Protein AF-A0A951G2G6-F1 (afdb_monomer)

Structure (mmCIF, N/CA/C/O backbone):
data_AF-A0A951G2G6-F1
#
_entry.id   AF-A0A951G2G6-F1
#
loop_
_atom_site.group_PDB
_atom_site.id
_atom_site.type_symbol
_atom_site.label_atom_id
_atom_site.label_alt_id
_atom_site.label_comp_id
_atom_site.label_asym_id
_atom_site.label_entity_id
_atom_site.label_seq_id
_atom_site.pdbx_PDB_ins_code
_atom_site.Cartn_x
_atom_site.Cartn_y
_atom_site.Cartn_z
_atom_site.occupancy
_atom_site.B_iso_or_equiv
_atom_site.auth_seq_id
_atom_site.auth_comp_id
_atom_site.auth_asym_id
_atom_site.auth_atom_id
_atom_site.pdbx_PDB_model_num
ATOM 1 N N . MET A 1 1 ? -11.335 -6.127 8.745 1.00 95.12 1 MET A N 1
ATOM 2 C CA . MET A 1 1 ? -10.958 -4.837 8.124 1.00 95.12 1 MET A CA 1
ATOM 3 C C . MET A 1 1 ? -9.872 -5.084 7.099 1.00 95.12 1 MET A C 1
ATOM 5 O O . MET A 1 1 ? -9.063 -5.982 7.301 1.00 95.12 1 MET A O 1
ATOM 9 N N . THR A 1 2 ? -9.821 -4.266 6.051 1.00 98.44 2 THR A N 1
ATOM 10 C CA . THR A 1 2 ? -8.799 -4.369 5.004 1.00 98.44 2 THR A CA 1
ATOM 11 C C . THR A 1 2 ? -7.968 -3.097 4.938 1.00 98.44 2 THR A C 1
ATOM 13 O O . THR A 1 2 ? -8.525 -2.002 4.971 1.00 98.44 2 THR A O 1
ATOM 16 N N . VAL A 1 3 ? -6.649 -3.225 4.815 1.00 98.50 3 VAL A N 1
ATOM 17 C CA . VAL A 1 3 ? -5.726 -2.107 4.577 1.00 98.50 3 VAL A CA 1
ATOM 18 C C . VAL A 1 3 ? -5.027 -2.330 3.243 1.00 98.50 3 VAL A C 1
ATOM 20 O O . VAL A 1 3 ? -4.483 -3.404 3.007 1.00 98.50 3 VAL A O 1
ATOM 23 N N . ILE A 1 4 ? -5.053 -1.331 2.365 1.00 98.69 4 ILE A N 1
ATOM 24 C CA . ILE A 1 4 ? -4.535 -1.421 0.999 1.00 98.69 4 ILE A CA 1
ATOM 25 C C . ILE A 1 4 ? -3.347 -0.477 0.824 1.00 98.69 4 ILE A C 1
ATOM 27 O O . ILE A 1 4 ? -3.466 0.725 1.077 1.00 98.69 4 ILE A O 1
ATOM 31 N N . GLY A 1 5 ? -2.224 -0.990 0.319 1.00 97.31 5 GLY A N 1
ATOM 32 C CA . GLY A 1 5 ? -1.089 -0.147 -0.052 1.00 97.31 5 GLY A CA 1
ATOM 33 C C . GLY A 1 5 ? 0.213 -0.906 -0.279 1.00 97.31 5 GLY A C 1
ATOM 34 O O . GLY A 1 5 ? 0.227 -2.030 -0.777 1.00 97.31 5 GLY A O 1
ATOM 35 N N . GLY A 1 6 ? 1.315 -0.264 0.101 1.00 95.44 6 GLY A N 1
ATOM 36 C CA . GLY A 1 6 ? 2.674 -0.783 -0.001 1.00 95.44 6 GLY A CA 1
ATOM 37 C C . GLY A 1 6 ? 3.656 0.056 0.813 1.00 95.44 6 GLY A C 1
ATOM 38 O O . GLY A 1 6 ? 3.281 1.031 1.474 1.00 95.44 6 GLY A O 1
ATOM 39 N N . GLY A 1 7 ? 4.923 -0.333 0.756 1.00 93.75 7 GLY A N 1
ATOM 40 C CA . GLY A 1 7 ? 6.037 0.377 1.365 1.00 93.75 7 GLY A CA 1
ATOM 41 C C . GLY A 1 7 ? 5.946 0.579 2.880 1.00 93.75 7 GLY A C 1
ATOM 42 O O . GLY A 1 7 ? 5.299 -0.159 3.625 1.00 93.75 7 GLY A O 1
ATOM 43 N N . HIS A 1 8 ? 6.652 1.611 3.344 1.00 92.56 8 HIS A N 1
ATOM 44 C CA . HIS A 1 8 ? 6.770 1.945 4.766 1.00 92.56 8 HIS A CA 1
ATOM 45 C C . HIS A 1 8 ? 5.476 2.529 5.354 1.00 92.56 8 HIS A C 1
ATOM 47 O O . HIS A 1 8 ? 5.193 2.305 6.525 1.00 92.56 8 HIS A O 1
ATOM 53 N N . GLY A 1 9 ? 4.672 3.236 4.549 1.00 93.62 9 GLY A N 1
ATOM 54 C CA . GLY A 1 9 ? 3.399 3.809 5.002 1.00 93.62 9 GLY A CA 1
ATOM 55 C C . GLY A 1 9 ? 2.399 2.732 5.423 1.00 93.62 9 GLY A C 1
ATOM 56 O O . GLY A 1 9 ? 1.839 2.804 6.518 1.00 93.62 9 GLY A O 1
ATOM 57 N N . LEU A 1 10 ? 2.258 1.679 4.609 1.00 96.69 10 LEU A N 1
ATOM 58 C CA . LEU A 1 10 ? 1.457 0.512 4.973 1.00 96.69 10 LEU A CA 1
ATOM 59 C C . LEU A 1 10 ? 2.015 -0.173 6.228 1.00 96.69 10 LEU A C 1
ATOM 61 O O . LEU A 1 10 ? 1.256 -0.466 7.147 1.00 96.69 10 LEU A O 1
ATOM 65 N N . ALA A 1 11 ? 3.333 -0.392 6.296 1.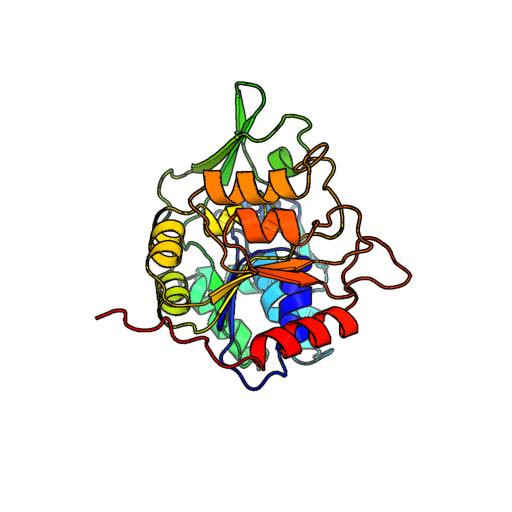00 96.06 11 ALA A N 1
ATOM 66 C CA . ALA A 1 11 ? 3.970 -1.009 7.460 1.00 96.06 11 ALA A CA 1
ATOM 67 C C . ALA A 1 11 ? 3.680 -0.240 8.765 1.00 96.06 11 ALA A C 1
ATOM 69 O O . ALA A 1 11 ? 3.373 -0.860 9.781 1.00 96.06 11 ALA A O 1
ATOM 70 N N . ALA A 1 12 ? 3.691 1.097 8.733 1.00 95.12 12 ALA A N 1
ATOM 71 C CA . ALA A 1 12 ? 3.365 1.924 9.895 1.00 95.12 12 ALA A CA 1
ATOM 72 C C . ALA A 1 12 ? 1.912 1.724 10.363 1.00 95.12 12 ALA A C 1
ATOM 74 O O . ALA A 1 12 ? 1.664 1.562 11.558 1.00 95.12 12 ALA A O 1
ATOM 75 N N . VAL A 1 13 ? 0.952 1.660 9.432 1.00 96.56 13 VAL A N 1
ATOM 76 C CA . VAL A 1 13 ? -0.458 1.376 9.757 1.00 96.56 13 VAL A CA 1
ATOM 77 C C . VAL A 1 13 ? -0.630 -0.023 10.333 1.00 96.56 13 VAL A C 1
ATOM 79 O O . VAL A 1 13 ? -1.334 -0.194 11.326 1.00 96.56 13 VAL A O 1
ATOM 82 N N . LEU A 1 14 ? 0.029 -1.027 9.757 1.00 96.38 14 LEU A N 1
ATOM 83 C CA . LEU A 1 14 ? -0.056 -2.400 10.252 1.00 96.38 14 LEU A CA 1
ATOM 84 C C . LEU A 1 14 ? 0.534 -2.530 11.662 1.00 96.38 14 LEU A C 1
ATOM 86 O O . LEU A 1 14 ? -0.107 -3.111 12.534 1.00 96.38 14 LEU A O 1
ATOM 90 N N . ALA A 1 15 ? 1.685 -1.911 11.930 1.00 94.12 15 ALA A N 1
ATOM 91 C CA . ALA A 1 15 ? 2.270 -1.867 13.271 1.00 94.12 15 ALA A CA 1
ATOM 92 C C . ALA A 1 15 ? 1.384 -1.102 14.279 1.00 94.12 15 ALA A C 1
ATOM 94 O O . ALA A 1 15 ? 1.303 -1.455 15.463 1.00 94.12 15 ALA A O 1
ATOM 95 N N . ALA A 1 16 ? 0.677 -0.065 13.821 1.00 93.75 16 ALA A N 1
ATOM 96 C CA . ALA A 1 16 ? -0.290 0.656 14.638 1.00 93.75 16 ALA A CA 1
ATOM 97 C C . ALA A 1 16 ? -1.510 -0.214 14.993 1.00 93.75 16 ALA A C 1
ATOM 99 O O . ALA A 1 16 ? -1.993 -0.114 16.122 1.00 93.75 16 ALA A O 1
ATOM 100 N N . LEU A 1 17 ? -1.956 -1.081 14.074 1.00 94.00 17 LEU A N 1
ATOM 101 C CA . LEU A 1 17 ? -3.177 -1.890 14.186 1.00 94.00 17 LEU A CA 1
ATOM 102 C C . LEU A 1 17 ? -2.984 -3.314 14.722 1.00 94.00 17 LEU A C 1
ATOM 104 O O . LEU A 1 17 ? -3.959 -3.919 15.154 1.00 94.00 17 LEU A O 1
ATOM 108 N N . ARG A 1 18 ? -1.771 -3.876 14.724 1.00 91.19 18 ARG A N 1
ATOM 109 C CA . ARG A 1 18 ? -1.538 -5.308 15.028 1.00 91.19 18 ARG A CA 1
ATOM 110 C C . ARG A 1 18 ? -2.013 -5.789 16.411 1.00 91.19 18 ARG A C 1
ATOM 112 O O . ARG A 1 18 ? -2.109 -6.990 16.631 1.00 91.19 18 ARG A O 1
ATOM 119 N N . HIS A 1 19 ? -2.248 -4.876 17.355 1.00 87.88 19 HIS A N 1
ATOM 120 C CA . HIS A 1 19 ? -2.747 -5.186 18.703 1.00 87.88 19 HIS A CA 1
ATOM 121 C C . HIS A 1 19 ? -4.225 -4.831 18.893 1.00 87.88 19 HIS A C 1
ATOM 123 O O . HIS A 1 19 ? -4.758 -4.999 19.989 1.00 87.88 19 HIS A O 1
ATOM 129 N N . GLU A 1 20 ? -4.880 -4.308 17.858 1.00 89.12 20 GLU A N 1
ATOM 130 C CA . GLU A 1 20 ? -6.304 -4.021 17.915 1.00 89.12 20 GLU A CA 1
ATOM 131 C C . GLU A 1 20 ? -7.098 -5.329 17.827 1.00 89.12 20 GLU A C 1
ATOM 133 O O . GLU A 1 20 ? -6.747 -6.202 17.029 1.00 89.12 20 GLU A O 1
ATOM 138 N N . PRO A 1 21 ? -8.174 -5.484 18.619 1.00 87.88 21 PRO A N 1
ATOM 139 C CA . PRO A 1 21 ? -8.992 -6.693 18.642 1.00 87.88 21 PRO A CA 1
ATOM 140 C C . PRO A 1 21 ? -9.884 -6.754 17.394 1.00 87.88 21 PRO A C 1
ATOM 142 O O . PRO A 1 21 ? -11.094 -6.542 17.456 1.00 87.88 21 PRO A O 1
ATOM 145 N N . CYS A 1 22 ? -9.273 -6.984 16.236 1.00 86.81 22 CYS A N 1
ATOM 146 C CA . CYS A 1 22 ? -9.942 -6.991 14.948 1.00 86.81 22 CYS A CA 1
ATOM 147 C C . CYS A 1 22 ? -9.296 -7.984 13.983 1.00 86.81 22 CYS A C 1
ATOM 149 O O . CYS A 1 22 ? -8.090 -8.222 14.019 1.00 86.81 22 CYS A O 1
ATOM 151 N N . GLU A 1 23 ? -10.105 -8.527 13.079 1.00 93.62 23 GLU A N 1
ATOM 152 C CA . GLU A 1 23 ? -9.594 -9.276 11.936 1.00 93.62 23 GLU A CA 1
ATOM 153 C C . GLU A 1 23 ? -9.003 -8.284 10.932 1.00 93.62 23 GLU A C 1
ATOM 155 O O . GLU A 1 23 ? -9.700 -7.382 10.455 1.00 93.62 23 GLU A O 1
ATOM 160 N N . LEU A 1 24 ? -7.714 -8.419 10.637 1.00 96.62 24 LEU A N 1
ATOM 161 C CA . LEU A 1 24 ? -6.955 -7.495 9.801 1.00 96.62 24 LEU A CA 1
ATOM 162 C C . LEU A 1 24 ? -6.397 -8.233 8.583 1.00 96.62 24 LEU A C 1
ATOM 164 O O . LEU A 1 24 ? -5.651 -9.197 8.734 1.00 96.62 24 LEU A O 1
ATOM 168 N N . THR A 1 25 ? -6.709 -7.734 7.388 1.00 98.44 25 THR A N 1
ATOM 169 C CA . THR A 1 25 ? -6.107 -8.185 6.128 1.00 98.44 25 THR A CA 1
ATOM 170 C C . THR A 1 25 ? -5.365 -7.025 5.468 1.00 98.44 25 THR A C 1
ATOM 172 O O . THR A 1 25 ? -5.936 -5.960 5.235 1.00 98.44 25 THR A O 1
ATOM 175 N N . ALA A 1 26 ? -4.088 -7.217 5.151 1.00 98.56 26 ALA A N 1
ATOM 176 C CA . ALA A 1 26 ? -3.287 -6.287 4.366 1.00 98.56 26 ALA A CA 1
ATOM 177 C C . ALA A 1 26 ? -3.257 -6.743 2.904 1.00 98.56 26 ALA A C 1
ATOM 179 O O . ALA A 1 26 ? -2.744 -7.820 2.618 1.00 98.56 26 ALA A O 1
ATOM 180 N N . VAL A 1 27 ? -3.765 -5.931 1.976 1.00 98.75 27 VAL A N 1
ATOM 181 C CA . VAL A 1 27 ? -3.651 -6.181 0.532 1.00 98.75 27 VAL A CA 1
ATOM 182 C C . VAL A 1 27 ? -2.510 -5.335 -0.022 1.00 98.75 27 VAL A C 1
ATOM 184 O O . VAL A 1 27 ? -2.562 -4.101 0.000 1.00 98.75 27 VAL A O 1
ATOM 187 N N . VAL A 1 28 ? -1.468 -6.007 -0.504 1.00 98.50 28 VAL A N 1
ATOM 188 C CA . VAL A 1 28 ? -0.158 -5.399 -0.755 1.00 98.50 28 VAL A CA 1
ATOM 189 C C . VAL A 1 28 ? 0.174 -5.384 -2.244 1.00 98.50 28 VAL A C 1
ATOM 191 O O . VAL A 1 28 ? -0.008 -6.387 -2.936 1.00 98.50 28 VAL A O 1
ATOM 194 N N . THR A 1 29 ? 0.686 -4.260 -2.749 1.00 97.12 29 THR A N 1
ATOM 195 C CA . THR A 1 29 ? 1.210 -4.185 -4.124 1.00 97.12 29 THR A CA 1
ATOM 196 C C . THR A 1 29 ? 2.380 -5.151 -4.339 1.00 97.12 29 THR A C 1
ATOM 198 O O . THR A 1 29 ? 3.201 -5.380 -3.453 1.00 97.12 29 THR A O 1
ATOM 201 N N . VAL A 1 30 ? 2.465 -5.705 -5.550 1.00 96.12 30 VAL A N 1
ATOM 202 C CA . VAL A 1 30 ? 3.555 -6.593 -5.995 1.00 96.12 30 VAL A CA 1
ATOM 203 C C . VAL A 1 30 ? 4.178 -6.123 -7.320 1.00 96.12 30 VAL A C 1
ATOM 205 O O . VAL A 1 30 ? 4.801 -6.903 -8.040 1.00 96.12 30 VAL A O 1
ATOM 208 N N . ALA A 1 31 ? 3.996 -4.838 -7.648 1.00 93.75 31 ALA A N 1
ATOM 209 C CA . ALA A 1 31 ? 4.467 -4.205 -8.886 1.00 93.75 31 ALA A CA 1
ATOM 210 C C . ALA A 1 31 ? 5.886 -3.604 -8.802 1.00 93.75 31 ALA A C 1
ATOM 212 O O . ALA A 1 31 ? 6.441 -3.246 -9.843 1.00 93.75 31 ALA A O 1
ATOM 213 N N . ASP A 1 32 ? 6.462 -3.504 -7.599 1.00 92.19 32 ASP A N 1
ATOM 214 C CA . ASP A 1 32 ? 7.782 -2.911 -7.329 1.00 92.19 32 ASP A CA 1
ATOM 215 C C . ASP A 1 32 ? 8.892 -3.550 -8.189 1.00 92.19 32 ASP A C 1
ATOM 217 O O . 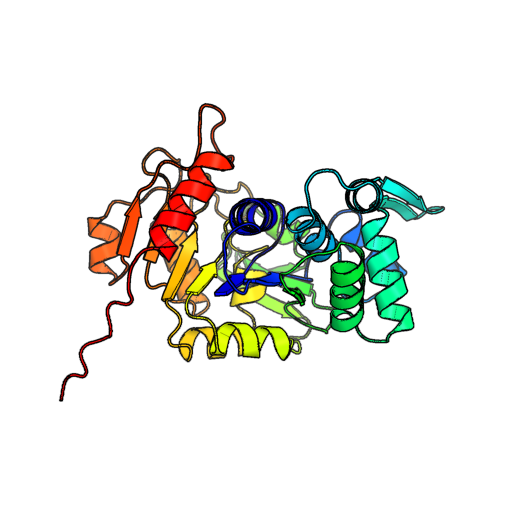ASP A 1 32 ? 9.062 -4.774 -8.236 1.00 92.19 32 ASP A O 1
ATOM 221 N N . ASP A 1 33 ? 9.641 -2.719 -8.910 1.00 90.75 33 ASP A N 1
ATOM 222 C CA . ASP A 1 33 ? 10.779 -3.106 -9.750 1.00 90.75 33 ASP A CA 1
ATOM 223 C C . ASP A 1 33 ? 12.107 -2.460 -9.318 1.00 90.75 33 ASP A C 1
ATOM 225 O O . ASP A 1 33 ? 13.121 -2.579 -10.018 1.00 90.75 33 ASP A O 1
ATOM 229 N N . GLY A 1 34 ? 12.128 -1.847 -8.133 1.00 87.06 34 GLY A N 1
ATOM 230 C CA . GLY A 1 34 ? 13.291 -1.220 -7.528 1.00 87.06 34 GLY A CA 1
ATOM 231 C C . GLY A 1 34 ? 14.103 -2.153 -6.627 1.00 87.06 34 GLY A C 1
ATOM 232 O O . GLY A 1 34 ? 13.632 -3.171 -6.111 1.00 87.06 34 GLY A O 1
ATOM 233 N N . GLY A 1 35 ? 15.372 -1.790 -6.415 1.00 89.31 35 GLY A N 1
ATOM 234 C CA . GLY A 1 35 ? 16.261 -2.417 -5.431 1.00 89.31 35 GLY A CA 1
ATOM 235 C C . GLY A 1 35 ? 16.306 -3.951 -5.488 1.00 89.31 35 GLY A C 1
ATOM 236 O O . GLY A 1 35 ? 16.423 -4.552 -6.556 1.00 89.31 35 GLY A O 1
ATOM 237 N N . SER A 1 36 ? 16.216 -4.586 -4.312 1.00 87.44 36 SER A N 1
ATOM 238 C CA . SER A 1 36 ? 16.241 -6.051 -4.180 1.00 87.44 36 SER A CA 1
ATOM 239 C C . SER A 1 36 ? 15.049 -6.729 -4.864 1.00 87.44 36 SER A C 1
ATOM 241 O O . SER A 1 36 ? 15.232 -7.785 -5.464 1.00 87.44 36 SER A O 1
ATOM 243 N N . SER A 1 37 ? 13.847 -6.139 -4.803 1.00 87.19 37 SER A N 1
ATOM 244 C CA . SER A 1 37 ? 12.657 -6.685 -5.470 1.00 87.19 37 SER A CA 1
ATOM 245 C C . SER A 1 37 ? 12.877 -6.755 -6.980 1.00 87.19 37 SER A C 1
ATOM 247 O O . SER A 1 37 ? 12.737 -7.820 -7.574 1.00 87.19 37 SER A O 1
ATOM 249 N N . GLY A 1 38 ? 13.292 -5.644 -7.590 1.00 88.50 38 GLY A N 1
ATOM 250 C CA . GLY A 1 38 ? 13.577 -5.561 -9.018 1.00 88.50 38 GLY A CA 1
ATOM 251 C C . GLY A 1 38 ? 14.652 -6.529 -9.485 1.00 88.50 38 GLY A C 1
ATOM 252 O O . GLY A 1 38 ? 14.499 -7.177 -10.517 1.00 88.50 38 GLY A O 1
ATOM 253 N N . GLU A 1 39 ? 15.729 -6.662 -8.713 1.00 88.75 39 GLU A N 1
ATOM 254 C CA . GLU A 1 39 ? 16.832 -7.557 -9.057 1.00 88.75 39 GLU A CA 1
ATOM 255 C C . GLU A 1 39 ? 16.416 -9.033 -9.030 1.00 88.75 39 GLU A C 1
ATOM 257 O O . GLU A 1 39 ? 16.718 -9.776 -9.967 1.00 88.75 39 GLU A O 1
ATOM 262 N N . LEU A 1 40 ? 15.640 -9.439 -8.017 1.00 87.19 40 LEU A N 1
ATOM 263 C CA . LEU A 1 40 ? 15.078 -10.790 -7.938 1.00 87.19 40 LEU A CA 1
ATOM 264 C C . LEU A 1 40 ? 14.075 -11.057 -9.064 1.00 87.19 40 LEU A C 1
ATOM 266 O O . LEU A 1 40 ? 14.066 -12.149 -9.628 1.00 87.19 40 LEU A O 1
ATOM 270 N N . ARG A 1 41 ? 13.270 -10.057 -9.441 1.00 90.00 41 ARG A N 1
ATOM 271 C CA . ARG A 1 41 ? 12.335 -10.165 -10.570 1.00 90.00 41 ARG A CA 1
ATOM 272 C C . ARG A 1 41 ? 13.051 -10.321 -11.910 1.00 90.00 41 ARG A C 1
ATOM 274 O O . ARG A 1 41 ? 12.593 -11.098 -12.743 1.00 90.00 41 ARG A O 1
ATOM 281 N N . ARG A 1 42 ? 14.174 -9.623 -12.122 1.00 86.62 42 ARG A N 1
ATOM 282 C CA . ARG A 1 42 ? 14.978 -9.728 -13.354 1.00 86.62 42 ARG A CA 1
ATOM 283 C C . ARG A 1 42 ? 15.602 -11.112 -13.537 1.00 86.62 42 ARG A C 1
ATOM 285 O O . ARG A 1 42 ? 15.603 -11.619 -14.653 1.00 86.62 42 ARG A O 1
ATOM 292 N N . HIS A 1 43 ? 16.107 -11.714 -12.461 1.00 81.31 43 HIS A N 1
ATOM 293 C CA . HIS A 1 43 ? 16.838 -12.985 -12.527 1.00 81.31 43 HIS A CA 1
ATOM 294 C C . HIS A 1 43 ? 15.946 -14.218 -12.348 1.00 81.31 43 HIS A C 1
ATOM 296 O O . HIS A 1 43 ? 16.195 -15.247 -12.969 1.00 81.31 43 HIS A O 1
ATOM 302 N N . GLY A 1 44 ? 14.910 -14.120 -11.512 1.00 76.25 44 GLY A N 1
ATOM 303 C CA . GLY A 1 44 ? 14.018 -15.233 -11.182 1.00 76.25 44 GLY A CA 1
ATOM 304 C C . GLY A 1 44 ? 12.608 -15.123 -11.767 1.00 76.25 44 GLY A C 1
ATOM 305 O O . GLY A 1 44 ? 11.839 -16.072 -11.660 1.00 76.25 44 GLY A O 1
ATOM 306 N N . GLY A 1 45 ? 12.210 -13.993 -12.360 1.00 84.12 45 GLY A N 1
ATOM 307 C CA . GLY A 1 45 ? 10.819 -13.740 -12.773 1.00 84.12 45 GLY A CA 1
ATOM 308 C C . GLY A 1 45 ? 9.893 -13.458 -11.583 1.00 84.12 45 GLY A C 1
ATOM 309 O O . GLY A 1 45 ? 10.372 -13.116 -10.510 1.00 84.12 45 GLY A O 1
ATOM 310 N N . GLY A 1 46 ? 8.575 -13.626 -11.737 1.00 87.81 46 GLY A N 1
ATOM 311 C CA . GLY A 1 46 ? 7.574 -13.559 -10.651 1.00 87.81 46 GLY A CA 1
ATOM 312 C C . GLY A 1 46 ? 7.267 -12.162 -10.063 1.00 87.81 46 GLY A C 1
ATOM 313 O O . GLY A 1 46 ? 7.894 -11.176 -10.454 1.00 87.81 46 GLY A O 1
ATOM 314 N N . PRO A 1 47 ? 6.277 -12.052 -9.152 1.00 92.12 47 PRO A N 1
ATOM 315 C CA . PRO A 1 47 ? 5.882 -10.780 -8.537 1.00 92.12 47 PRO A CA 1
ATOM 316 C C . PRO A 1 47 ? 6.912 -10.242 -7.530 1.00 92.12 47 PRO A C 1
ATOM 318 O O . PRO A 1 47 ? 7.749 -10.985 -7.010 1.00 92.12 47 PRO A O 1
ATOM 321 N N . ALA A 1 48 ? 6.837 -8.945 -7.222 1.00 94.69 48 ALA A N 1
ATOM 322 C CA . ALA A 1 48 ? 7.662 -8.335 -6.182 1.00 94.69 48 ALA A CA 1
ATOM 323 C C . ALA A 1 48 ? 7.250 -8.813 -4.782 1.00 94.69 48 ALA A C 1
ATOM 325 O O . ALA A 1 48 ? 6.065 -8.889 -4.468 1.00 94.69 48 ALA A O 1
ATOM 326 N N . VAL A 1 49 ? 8.232 -9.075 -3.915 1.00 95.69 49 VAL A N 1
ATOM 327 C CA . VAL A 1 49 ? 7.996 -9.601 -2.553 1.00 95.69 49 VAL A CA 1
ATOM 328 C C . VAL A 1 49 ? 8.421 -8.650 -1.433 1.00 95.69 49 VAL A C 1
ATOM 330 O O . VAL A 1 49 ? 8.158 -8.915 -0.261 1.00 95.69 49 VAL A O 1
ATOM 333 N N . GLY A 1 50 ? 9.080 -7.536 -1.768 1.00 96.44 50 GLY A N 1
ATOM 334 C CA . GLY A 1 50 ? 9.665 -6.626 -0.782 1.00 96.44 50 GLY A CA 1
ATOM 335 C C . GLY A 1 50 ? 8.639 -5.992 0.156 1.00 96.44 50 GLY A C 1
ATOM 336 O O . GLY A 1 50 ? 8.868 -5.937 1.366 1.00 96.44 50 GLY A O 1
ATOM 337 N N . ASP A 1 51 ? 7.499 -5.562 -0.380 1.00 97.44 51 ASP A N 1
ATOM 338 C CA . ASP A 1 51 ? 6.435 -4.958 0.423 1.00 97.44 51 ASP A CA 1
ATOM 339 C C . ASP A 1 51 ? 5.623 -5.997 1.203 1.00 97.44 51 ASP A C 1
ATOM 341 O O . ASP A 1 51 ? 5.227 -5.725 2.336 1.00 97.44 51 ASP A O 1
ATOM 345 N N . LEU A 1 52 ? 5.473 -7.217 0.675 1.00 97.88 52 LEU A N 1
ATOM 346 C CA . LEU A 1 52 ? 4.909 -8.350 1.421 1.00 97.88 52 LEU A CA 1
ATOM 347 C C . LEU A 1 52 ? 5.761 -8.661 2.657 1.00 97.88 52 LEU A C 1
ATOM 349 O O . LEU A 1 52 ? 5.235 -8.763 3.763 1.00 97.88 52 LEU A O 1
ATOM 353 N N . ARG A 1 53 ? 7.092 -8.719 2.497 1.00 97.44 53 ARG A N 1
ATOM 354 C CA . ARG A 1 53 ? 8.033 -8.866 3.619 1.00 97.44 53 ARG A CA 1
ATOM 355 C C . ARG A 1 53 ? 7.840 -7.760 4.655 1.00 97.44 53 ARG A C 1
ATOM 357 O O . ARG A 1 53 ? 7.780 -8.058 5.845 1.00 97.44 53 ARG A O 1
ATOM 364 N N . ARG A 1 54 ? 7.772 -6.494 4.226 1.00 96.81 54 ARG A N 1
ATOM 365 C CA . ARG A 1 54 ? 7.578 -5.354 5.141 1.00 96.81 54 ARG A CA 1
ATOM 366 C C . ARG A 1 54 ? 6.273 -5.484 5.925 1.00 96.81 54 ARG A C 1
ATOM 368 O O . ARG A 1 54 ? 6.286 -5.273 7.132 1.00 96.81 54 ARG A O 1
ATOM 375 N N . ALA A 1 55 ? 5.183 -5.865 5.261 1.00 97.56 55 ALA A N 1
ATOM 376 C CA . ALA A 1 55 ? 3.888 -6.067 5.903 1.00 97.56 55 ALA A CA 1
ATOM 377 C C . ALA A 1 55 ? 3.928 -7.196 6.947 1.00 97.56 55 ALA A C 1
ATOM 379 O O . ALA A 1 55 ? 3.493 -6.993 8.078 1.00 97.56 55 ALA A O 1
ATOM 380 N N . LEU A 1 56 ? 4.516 -8.348 6.602 1.00 97.44 56 LEU A N 1
ATOM 381 C CA . LEU A 1 56 ? 4.693 -9.473 7.527 1.00 97.44 56 LEU A CA 1
ATOM 382 C C . LEU A 1 56 ? 5.495 -9.073 8.773 1.00 97.44 56 LEU A C 1
ATOM 384 O O . LEU A 1 56 ? 5.087 -9.361 9.894 1.00 97.44 56 LEU A O 1
ATOM 388 N N . VAL A 1 57 ? 6.620 -8.378 8.586 1.00 96.50 57 VAL A N 1
ATOM 389 C CA . VAL A 1 57 ? 7.472 -7.933 9.699 1.00 96.50 57 VAL A CA 1
ATOM 390 C C . VAL A 1 57 ? 6.765 -6.897 10.573 1.00 96.50 57 VAL A C 1
ATOM 392 O O . VAL A 1 57 ? 6.875 -6.969 11.792 1.00 96.50 57 VAL A O 1
ATOM 395 N N . ALA A 1 58 ? 6.010 -5.968 9.982 1.00 95.25 58 ALA A N 1
ATOM 396 C CA . ALA A 1 58 ? 5.259 -4.963 10.735 1.00 95.25 58 ALA A CA 1
ATOM 397 C C . ALA A 1 58 ? 4.171 -5.573 11.636 1.00 95.25 58 ALA A C 1
ATOM 399 O O . ALA A 1 58 ? 3.876 -5.038 12.705 1.00 95.25 58 ALA A O 1
ATOM 400 N N . LEU A 1 59 ? 3.582 -6.690 11.201 1.00 95.50 59 LEU A N 1
ATOM 401 C CA . LEU A 1 59 ? 2.561 -7.434 11.940 1.00 95.50 59 LEU A CA 1
ATOM 402 C C . LEU A 1 59 ? 3.146 -8.406 12.969 1.00 95.50 59 LEU A C 1
ATOM 404 O O . LEU A 1 59 ? 2.449 -8.767 13.918 1.00 95.50 59 LEU A O 1
ATOM 408 N N . ALA A 1 60 ? 4.401 -8.823 12.799 1.00 93.38 60 ALA A N 1
ATOM 409 C CA . ALA A 1 60 ? 5.089 -9.665 13.765 1.00 93.38 60 ALA A CA 1
ATOM 410 C C . ALA A 1 60 ? 5.238 -8.949 15.117 1.00 93.38 60 ALA A C 1
ATOM 412 O O . ALA A 1 60 ? 5.329 -7.720 15.203 1.00 93.38 60 ALA A O 1
ATOM 413 N N . ALA A 1 61 ? 5.277 -9.739 16.192 1.00 77.19 61 ALA A N 1
ATOM 414 C CA . ALA A 1 61 ? 5.572 -9.217 17.519 1.00 77.19 61 ALA A CA 1
ATOM 415 C C . ALA A 1 61 ? 6.941 -8.512 17.532 1.00 77.19 61 ALA A C 1
ATOM 417 O O . ALA A 1 61 ? 7.878 -8.930 16.840 1.00 77.19 61 ALA A O 1
ATOM 418 N N . ASP A 1 62 ? 7.055 -7.442 18.323 1.00 74.62 62 ASP A N 1
ATOM 419 C CA . ASP A 1 62 ? 8.240 -6.583 18.325 1.00 74.62 62 ASP A CA 1
ATOM 420 C C . ASP A 1 62 ? 9.530 -7.373 18.550 1.00 74.62 62 ASP A C 1
ATOM 422 O O . ASP A 1 62 ? 9.712 -8.047 19.563 1.00 74.62 62 ASP A O 1
ATOM 426 N N . GLY A 1 63 ? 10.457 -7.247 17.599 1.00 69.25 63 GLY A N 1
ATOM 427 C CA . GLY A 1 63 ? 11.837 -7.679 17.784 1.00 69.25 63 GLY A CA 1
ATOM 428 C C . GLY A 1 63 ? 12.060 -9.190 17.850 1.00 69.25 63 GLY A C 1
ATOM 429 O O . GLY A 1 63 ? 13.136 -9.595 18.303 1.00 69.25 63 GLY A O 1
ATOM 430 N N . THR A 1 64 ? 11.119 -10.029 17.384 1.00 87.31 64 THR A N 1
ATOM 431 C CA . THR A 1 64 ? 11.374 -11.480 17.317 1.00 87.31 64 THR A CA 1
ATOM 432 C C . THR A 1 64 ? 12.640 -11.771 16.495 1.00 87.31 64 THR A C 1
ATOM 434 O O . THR A 1 64 ? 12.904 -11.092 15.492 1.00 87.31 64 THR A O 1
ATOM 437 N N . PRO A 1 65 ? 13.456 -12.774 16.881 1.00 93.12 65 PRO A N 1
ATOM 438 C CA . PRO A 1 65 ? 14.669 -13.116 16.139 1.00 93.12 65 PRO A CA 1
ATOM 439 C C . PRO A 1 65 ? 14.403 -13.397 14.657 1.00 93.12 65 PRO A C 1
ATOM 441 O O . PRO A 1 65 ? 15.190 -12.974 13.811 1.00 93.12 65 PRO A O 1
ATOM 444 N N . LEU A 1 66 ? 13.277 -14.050 14.342 1.00 93.94 66 LEU A N 1
ATOM 445 C CA . LEU A 1 66 ? 12.880 -14.341 12.968 1.00 93.94 66 LEU A CA 1
ATOM 446 C C . LEU A 1 66 ? 12.531 -13.064 12.194 1.00 93.94 66 LEU A C 1
ATOM 448 O O . LEU A 1 66 ? 13.087 -12.861 11.118 1.00 93.94 66 LEU A O 1
ATOM 452 N N . ALA A 1 67 ? 11.702 -12.167 12.744 1.00 94.25 67 ALA A N 1
ATOM 453 C CA . ALA A 1 67 ? 11.378 -10.899 12.083 1.00 94.25 67 ALA A CA 1
ATOM 454 C C . ALA A 1 67 ? 12.649 -10.091 11.771 1.00 94.25 67 ALA A C 1
ATOM 456 O O . ALA A 1 67 ? 12.869 -9.695 10.628 1.00 94.25 67 ALA A O 1
ATOM 457 N N . ARG A 1 68 ? 13.558 -9.963 12.750 1.00 94.12 68 ARG A N 1
ATOM 458 C CA . ARG A 1 68 ? 14.859 -9.293 12.568 1.00 94.12 68 ARG A CA 1
ATOM 459 C C .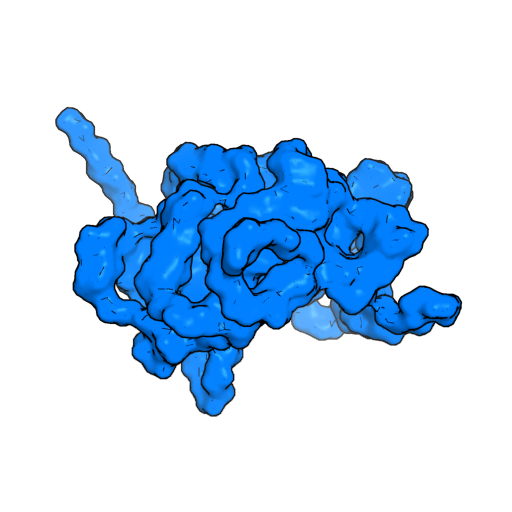 ARG A 1 68 ? 15.725 -9.966 11.501 1.00 94.12 68 ARG A C 1
ATOM 461 O O . ARG A 1 68 ? 16.431 -9.283 10.758 1.00 94.12 68 ARG A O 1
ATOM 468 N N . ALA A 1 69 ? 15.700 -11.297 11.424 1.00 95.69 69 ALA A N 1
ATOM 469 C CA . ALA A 1 69 ? 16.438 -12.040 10.410 1.00 95.69 69 ALA A CA 1
ATOM 470 C C . ALA A 1 69 ? 15.889 -11.769 9.004 1.00 95.69 69 ALA A C 1
ATOM 472 O O . ALA A 1 69 ? 16.681 -11.524 8.098 1.00 95.69 69 ALA A O 1
ATOM 473 N N . LEU A 1 70 ? 14.563 -11.741 8.828 1.00 95.94 70 LEU A N 1
ATOM 474 C CA . LEU A 1 70 ? 13.922 -11.477 7.534 1.00 95.94 70 LEU A CA 1
ATOM 475 C C . LEU A 1 70 ? 14.265 -10.088 6.977 1.00 95.94 70 LEU A C 1
ATOM 477 O O . LEU A 1 70 ? 14.311 -9.909 5.760 1.00 95.94 70 LEU A O 1
ATOM 481 N N . GLU A 1 71 ? 14.545 -9.108 7.834 1.00 94.88 71 GLU A N 1
ATOM 482 C CA . GLU A 1 71 ? 14.981 -7.776 7.400 1.00 94.88 71 GLU A CA 1
ATOM 483 C C . GLU A 1 71 ? 16.458 -7.693 7.017 1.00 94.88 71 GLU A C 1
ATOM 485 O O . GLU A 1 71 ? 16.845 -6.827 6.230 1.00 94.88 71 GLU A O 1
ATOM 490 N N . ARG A 1 72 ? 17.299 -8.586 7.548 1.00 95.44 72 ARG A N 1
ATOM 491 C CA . ARG A 1 72 ? 18.750 -8.501 7.387 1.00 95.44 72 ARG A CA 1
ATOM 492 C C . ARG A 1 72 ? 19.165 -8.751 5.929 1.00 95.44 72 ARG A C 1
ATOM 494 O O . ARG A 1 72 ? 18.867 -9.819 5.392 1.00 95.44 72 ARG A O 1
ATOM 501 N N . PRO A 1 73 ? 19.940 -7.844 5.303 1.00 95.06 73 PRO A N 1
ATOM 502 C CA . PRO A 1 73 ? 20.499 -8.088 3.979 1.00 95.06 73 PRO A CA 1
ATOM 503 C C . PRO A 1 73 ? 21.619 -9.135 4.010 1.00 95.06 73 PRO A C 1
ATOM 505 O O . PRO A 1 73 ? 22.631 -8.952 4.701 1.00 95.06 73 PRO A O 1
ATOM 508 N N . VAL A 1 74 ? 21.471 -10.188 3.210 1.00 95.25 74 VAL A N 1
ATOM 509 C CA . VAL A 1 74 ? 22.461 -11.248 2.981 1.00 95.25 74 VAL A CA 1
ATOM 510 C C . VAL A 1 74 ? 23.049 -11.130 1.574 1.00 95.25 74 VAL A C 1
ATOM 512 O O . VAL A 1 74 ? 22.372 -10.681 0.652 1.00 95.25 74 VAL A O 1
ATOM 515 N N . MET A 1 75 ? 24.329 -11.477 1.423 1.00 92.19 75 MET A N 1
ATOM 516 C CA . MET A 1 75 ? 24.998 -11.506 0.119 1.00 92.19 75 MET A CA 1
ATOM 517 C C . MET A 1 75 ? 24.529 -12.728 -0.675 1.00 92.19 75 MET A C 1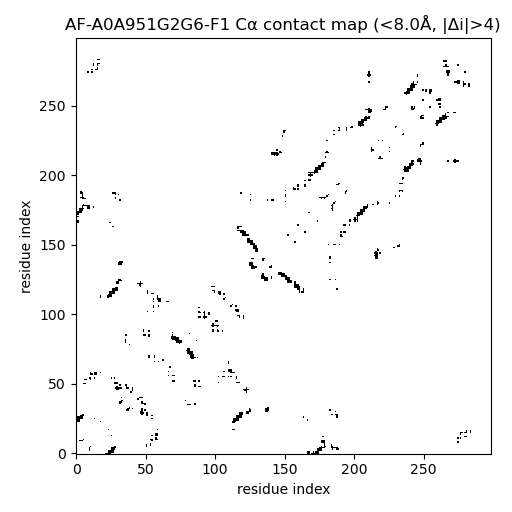
ATOM 519 O O . MET A 1 75 ? 24.638 -13.848 -0.179 1.00 92.19 75 MET A O 1
ATOM 523 N N . VAL A 1 76 ? 24.068 -12.506 -1.901 1.00 87.31 76 VAL A N 1
ATOM 524 C CA . VAL A 1 76 ? 23.769 -13.540 -2.893 1.00 87.31 76 VAL A CA 1
ATOM 525 C C . VAL A 1 76 ? 24.683 -13.287 -4.082 1.00 87.31 76 VAL A C 1
ATOM 527 O O . VAL A 1 76 ? 24.537 -12.280 -4.769 1.00 87.31 76 VAL A O 1
ATOM 530 N N . ASP A 1 77 ? 25.671 -14.169 -4.237 1.00 81.88 77 ASP A N 1
ATOM 531 C CA . ASP A 1 77 ? 26.609 -14.234 -5.362 1.00 81.88 77 ASP A CA 1
ATOM 532 C C . ASP A 1 77 ? 26.937 -12.888 -6.054 1.00 81.88 77 ASP A C 1
ATOM 534 O O . ASP A 1 77 ? 27.503 -11.987 -5.431 1.00 81.88 77 ASP A O 1
ATOM 538 N N . ARG A 1 78 ? 26.636 -12.775 -7.352 1.00 78.44 78 ARG A N 1
ATOM 539 C CA . ARG A 1 78 ? 26.774 -11.573 -8.176 1.00 78.44 78 ARG A CA 1
ATOM 540 C C . ARG A 1 78 ? 25.511 -10.705 -8.157 1.00 78.44 78 ARG A C 1
ATOM 542 O O . ARG A 1 78 ? 25.588 -9.567 -8.603 1.00 78.44 78 ARG A O 1
ATOM 549 N N . SER A 1 79 ? 24.397 -11.217 -7.632 1.00 77.19 79 SER A N 1
ATOM 550 C CA . SER A 1 79 ? 23.097 -10.528 -7.565 1.00 77.19 79 SER A CA 1
ATOM 551 C C . SER A 1 79 ? 23.062 -9.432 -6.485 1.00 77.19 79 SER A C 1
ATOM 553 O O . SER A 1 79 ? 22.236 -8.523 -6.517 1.00 77.19 79 SER A O 1
ATOM 555 N N . GLY A 1 80 ? 24.009 -9.462 -5.542 1.00 86.62 80 GLY A N 1
ATOM 556 C CA . GLY A 1 80 ? 24.213 -8.409 -4.550 1.00 86.62 80 GLY A CA 1
ATOM 557 C C . GLY A 1 80 ? 23.584 -8.727 -3.195 1.00 86.62 80 GLY A C 1
ATOM 558 O O . GLY A 1 80 ? 23.562 -9.873 -2.751 1.00 86.62 80 GLY A O 1
ATOM 559 N N . ARG A 1 81 ? 23.149 -7.693 -2.463 1.00 92.12 81 ARG A N 1
ATOM 560 C CA . ARG A 1 81 ? 22.579 -7.842 -1.111 1.00 92.12 81 ARG A CA 1
ATOM 561 C C . ARG A 1 81 ? 21.064 -7.810 -1.156 1.00 92.12 81 ARG A C 1
ATOM 563 O O . ARG A 1 81 ? 20.480 -6.798 -1.533 1.00 92.12 81 ARG A O 1
ATOM 570 N N . HIS A 1 82 ? 20.437 -8.863 -0.648 1.00 94.75 82 HIS A N 1
ATOM 571 C CA . HIS A 1 82 ? 18.984 -8.973 -0.573 1.00 94.75 82 HIS A CA 1
ATOM 572 C C . HIS A 1 82 ? 18.545 -9.173 0.876 1.00 94.75 82 HIS A C 1
ATOM 574 O O . HIS A 1 82 ? 19.187 -9.950 1.585 1.00 94.75 82 HIS A O 1
ATOM 580 N N . PRO A 1 83 ? 17.462 -8.523 1.346 1.00 96.44 83 PRO A N 1
ATOM 581 C CA . PRO A 1 83 ? 16.835 -8.908 2.605 1.00 96.44 83 PRO A CA 1
ATOM 582 C C . PRO A 1 83 ? 16.523 -10.404 2.588 1.00 96.44 83 PRO A C 1
ATOM 584 O O . PRO A 1 83 ? 15.915 -10.885 1.628 1.00 96.44 83 PRO A O 1
ATOM 587 N N . LEU A 1 84 ? 16.924 -11.129 3.634 1.00 96.56 84 LEU A N 1
ATOM 588 C CA . LEU A 1 84 ? 16.720 -12.576 3.722 1.00 96.56 84 LEU A CA 1
ATOM 589 C C . LEU A 1 84 ? 15.252 -12.950 3.491 1.00 96.56 84 LEU A C 1
ATOM 591 O O . LEU A 1 84 ? 14.964 -13.919 2.799 1.00 96.56 84 LEU A O 1
ATOM 595 N N . GLY A 1 85 ? 14.320 -12.145 4.002 1.00 96.69 85 GLY A N 1
ATOM 596 C CA . GLY A 1 85 ? 12.892 -12.383 3.841 1.00 96.69 85 GLY A CA 1
ATOM 597 C C . GLY A 1 85 ? 12.418 -12.359 2.392 1.00 96.69 85 GLY A C 1
ATOM 598 O O . GLY A 1 85 ? 11.536 -13.137 2.052 1.00 96.69 85 GLY A O 1
ATOM 599 N N . ASN A 1 86 ? 13.034 -11.563 1.512 1.00 96.44 86 ASN A N 1
ATOM 600 C CA . ASN A 1 86 ? 12.690 -11.603 0.088 1.00 96.44 86 ASN A CA 1
ATOM 601 C C . ASN A 1 86 ? 13.049 -12.968 -0.519 1.00 96.44 86 ASN A C 1
ATOM 603 O O . ASN A 1 86 ? 12.268 -13.533 -1.280 1.00 96.44 86 ASN A O 1
ATOM 607 N N . LEU A 1 87 ? 14.214 -13.510 -0.151 1.00 95.50 87 LEU A N 1
ATOM 608 C CA . LEU A 1 87 ? 14.678 -14.818 -0.620 1.00 95.50 87 LEU A CA 1
ATOM 609 C C . LEU A 1 87 ? 13.813 -15.950 -0.057 1.00 95.50 87 LEU A C 1
ATOM 611 O O . LEU A 1 87 ? 13.456 -16.865 -0.790 1.00 95.50 87 LEU A O 1
ATOM 615 N N . VAL A 1 88 ? 13.444 -15.867 1.225 1.00 96.75 88 VAL A N 1
ATOM 616 C CA . VAL A 1 88 ? 12.577 -16.854 1.888 1.00 96.75 88 VAL A CA 1
ATOM 617 C C . VAL A 1 88 ? 11.187 -16.868 1.260 1.00 96.75 88 VAL A C 1
ATOM 619 O O . VAL A 1 88 ? 10.731 -17.934 0.861 1.00 96.75 88 VAL A O 1
ATOM 622 N N . ILE A 1 89 ? 10.534 -15.706 1.119 1.00 96.75 89 ILE A N 1
ATOM 623 C CA . ILE A 1 89 ? 9.204 -15.617 0.493 1.00 96.75 89 ILE A CA 1
ATOM 624 C C . ILE A 1 89 ? 9.262 -16.173 -0.923 1.00 96.75 89 ILE A C 1
ATOM 626 O O . ILE A 1 89 ? 8.389 -16.943 -1.312 1.00 96.75 89 ILE A O 1
ATOM 630 N N . ARG A 1 90 ? 10.304 -15.820 -1.685 1.00 94.19 90 ARG A N 1
ATOM 631 C CA . ARG A 1 90 ? 10.422 -16.308 -3.051 1.00 94.19 90 ARG A CA 1
ATOM 632 C C . ARG A 1 90 ? 10.618 -17.823 -3.114 1.00 94.19 90 ARG A C 1
ATOM 634 O O . ARG A 1 90 ? 9.900 -18.493 -3.842 1.00 94.19 90 ARG A O 1
ATOM 641 N N . SER A 1 91 ? 11.534 -18.357 -2.315 1.00 94.62 91 SER A N 1
ATOM 642 C CA . SER A 1 91 ? 11.784 -19.797 -2.254 1.00 94.62 91 SER A CA 1
ATOM 643 C C . SER A 1 91 ? 10.526 -20.576 -1.850 1.00 94.62 91 SER A C 1
ATOM 645 O O . SER A 1 91 ? 10.183 -21.569 -2.484 1.00 94.62 91 SER A O 1
ATOM 647 N N . LEU A 1 92 ? 9.771 -20.083 -0.859 1.00 96.19 92 LEU A N 1
ATOM 648 C CA . LEU A 1 92 ? 8.488 -20.676 -0.474 1.00 96.19 92 LEU A CA 1
ATOM 649 C C . LEU A 1 92 ? 7.457 -20.605 -1.608 1.00 96.19 92 LEU A C 1
ATOM 651 O O . LEU A 1 92 ? 6.757 -21.585 -1.841 1.00 96.19 92 LEU A O 1
ATOM 655 N N . ALA A 1 93 ? 7.377 -19.485 -2.332 1.00 94.69 93 ALA A N 1
ATOM 656 C CA . ALA A 1 93 ? 6.469 -19.348 -3.470 1.00 94.69 93 ALA A CA 1
ATOM 657 C C . ALA A 1 93 ? 6.805 -20.340 -4.591 1.00 94.69 93 ALA A C 1
ATOM 659 O O . ALA A 1 93 ? 5.892 -20.930 -5.162 1.00 94.69 93 ALA A O 1
ATOM 660 N N . ASP A 1 94 ? 8.090 -20.580 -4.861 1.00 93.12 94 ASP A N 1
ATOM 661 C CA . ASP A 1 94 ? 8.528 -21.571 -5.849 1.00 93.12 94 ASP A CA 1
ATOM 662 C C . ASP A 1 94 ? 8.212 -23.010 -5.382 1.00 93.12 94 ASP A C 1
ATOM 664 O O . ASP A 1 94 ? 7.781 -23.836 -6.183 1.00 93.12 94 ASP A O 1
ATOM 668 N N . VAL A 1 95 ? 8.361 -23.305 -4.081 1.00 95.38 95 VAL A N 1
ATOM 669 C CA . VAL A 1 95 ? 8.020 -24.615 -3.489 1.00 95.38 95 VAL A CA 1
ATOM 670 C C . VAL A 1 95 ? 6.516 -24.889 -3.529 1.00 95.38 95 VAL A C 1
ATOM 672 O O . VAL A 1 95 ? 6.105 -26.002 -3.852 1.00 95.38 95 VAL A O 1
ATOM 675 N N . PHE A 1 96 ? 5.689 -23.898 -3.193 1.00 94.69 96 PHE A N 1
ATOM 676 C CA . PHE A 1 96 ? 4.233 -24.055 -3.175 1.00 94.69 96 PHE A CA 1
ATOM 677 C C . PHE A 1 96 ? 3.585 -23.882 -4.551 1.00 94.69 96 PHE A C 1
ATOM 679 O O . PHE A 1 96 ? 2.449 -24.312 -4.739 1.00 94.69 96 PHE A O 1
ATOM 686 N N . GLY A 1 97 ? 4.271 -23.236 -5.498 1.00 92.94 97 GLY A N 1
ATOM 687 C CA . GLY A 1 97 ? 3.675 -22.779 -6.754 1.00 92.94 97 GLY A CA 1
ATOM 688 C C . GLY A 1 97 ? 2.640 -21.662 -6.568 1.00 92.94 97 GLY A C 1
ATOM 689 O O . GLY A 1 97 ? 1.888 -21.375 -7.497 1.00 92.94 97 GLY A O 1
ATOM 690 N N . ASP A 1 98 ? 2.586 -21.046 -5.383 1.00 93.31 98 ASP A N 1
ATOM 691 C CA . ASP A 1 98 ? 1.596 -20.038 -5.005 1.00 93.31 98 ASP A CA 1
ATOM 692 C C . ASP A 1 98 ? 2.201 -19.015 -4.027 1.00 93.31 98 ASP A C 1
ATOM 694 O O . ASP A 1 98 ? 2.666 -19.354 -2.933 1.00 93.31 98 ASP A O 1
ATOM 698 N N . LEU A 1 99 ? 2.212 -17.740 -4.433 1.00 94.81 99 LEU A N 1
ATOM 699 C CA . LEU A 1 99 ? 2.768 -16.651 -3.627 1.00 94.81 99 LEU A CA 1
ATOM 700 C C . LEU A 1 99 ? 1.910 -16.343 -2.393 1.00 94.81 99 LEU A C 1
ATOM 702 O O . LEU A 1 99 ? 2.462 -15.994 -1.352 1.00 94.81 99 LEU A O 1
ATOM 706 N N . GLY A 1 100 ? 0.584 -16.458 -2.495 1.00 95.38 100 GLY A N 1
ATOM 707 C CA . GLY A 1 100 ? -0.318 -16.221 -1.367 1.00 95.38 100 GLY A CA 1
ATOM 708 C C . GLY A 1 100 ? -0.053 -17.221 -0.245 1.00 95.38 100 GLY A C 1
ATOM 709 O O . GLY A 1 100 ? 0.245 -16.825 0.877 1.00 95.38 100 GLY A O 1
ATOM 710 N N . HIS A 1 101 ? -0.012 -18.508 -0.581 1.00 95.31 101 HIS A N 1
ATOM 711 C CA . HIS A 1 101 ? 0.277 -19.589 0.353 1.00 95.31 101 HIS A CA 1
ATOM 712 C C . HIS A 1 101 ? 1.670 -19.452 0.988 1.00 95.31 101 HIS A C 1
ATOM 714 O O . HIS A 1 101 ? 1.835 -19.693 2.185 1.00 95.31 101 HIS A O 1
ATOM 720 N N . ALA A 1 102 ? 2.677 -19.012 0.228 1.00 96.44 102 ALA A N 1
ATOM 721 C CA . ALA A 1 102 ? 4.005 -18.732 0.769 1.00 96.44 102 ALA A CA 1
ATOM 722 C C . ALA A 1 102 ? 3.995 -17.632 1.841 1.00 96.44 102 ALA A C 1
ATOM 724 O O . ALA A 1 102 ? 4.631 -17.778 2.890 1.00 96.44 102 ALA A O 1
ATOM 725 N N . VAL A 1 103 ? 3.271 -16.541 1.582 1.00 97.25 103 VAL A N 1
ATOM 726 C CA . VAL A 1 103 ? 3.125 -15.418 2.515 1.00 97.25 103 VAL A CA 1
ATOM 727 C C . VAL A 1 103 ? 2.327 -15.841 3.746 1.00 97.25 103 VAL A C 1
ATOM 729 O O . VAL A 1 103 ? 2.773 -15.577 4.862 1.00 97.25 103 VAL A O 1
ATOM 732 N N . ASP A 1 104 ? 1.220 -16.560 3.561 1.00 95.88 104 ASP A N 1
ATOM 733 C CA . ASP A 1 104 ? 0.395 -17.083 4.653 1.00 95.88 104 ASP A CA 1
ATOM 734 C C . ASP A 1 104 ? 1.204 -18.016 5.556 1.00 95.88 104 ASP A C 1
ATOM 736 O O . ASP A 1 104 ? 1.196 -17.872 6.782 1.00 95.88 104 ASP A O 1
ATOM 740 N N . ARG A 1 105 ? 1.977 -18.939 4.965 1.00 96.38 105 ARG A N 1
ATOM 741 C CA . ARG A 1 105 ? 2.815 -19.857 5.739 1.00 96.38 105 ARG A CA 1
ATOM 742 C C . ARG A 1 105 ? 3.873 -19.109 6.539 1.00 96.38 105 ARG A C 1
ATOM 744 O O . ARG A 1 105 ? 4.059 -19.415 7.714 1.00 96.38 105 ARG A O 1
ATOM 751 N N . LEU A 1 106 ? 4.551 -18.135 5.932 1.00 96.56 106 LEU A N 1
ATOM 752 C CA . LEU A 1 106 ? 5.550 -17.335 6.641 1.00 96.56 106 LEU A CA 1
ATOM 753 C C . LEU A 1 106 ? 4.918 -16.477 7.748 1.00 96.56 106 LEU A C 1
ATOM 755 O O . LEU A 1 106 ? 5.526 -16.304 8.802 1.00 96.56 106 LEU A O 1
ATOM 759 N N . GLY A 1 107 ? 3.696 -15.982 7.543 1.00 96.12 107 GLY A N 1
ATOM 760 C CA . GLY A 1 107 ? 2.919 -15.304 8.576 1.00 96.12 107 GLY A CA 1
ATOM 761 C C . GLY A 1 107 ? 2.669 -16.191 9.797 1.00 96.12 107 GLY A C 1
ATOM 762 O O . GLY A 1 107 ? 2.927 -15.768 10.925 1.00 96.12 107 GLY A O 1
ATOM 763 N N . LEU A 1 108 ? 2.258 -17.444 9.580 1.00 94.31 108 LEU A N 1
ATOM 764 C CA . LEU A 1 108 ? 2.064 -18.414 10.664 1.00 94.31 108 LEU A CA 1
ATOM 765 C C . LEU A 1 108 ? 3.355 -18.654 11.464 1.00 94.31 108 LEU A C 1
ATOM 767 O O . LEU A 1 108 ? 3.313 -18.656 12.691 1.00 94.31 108 LEU A O 1
ATOM 771 N N . GLU A 1 109 ? 4.503 -18.793 10.793 1.00 94.62 109 GLU A N 1
ATOM 772 C CA . GLU A 1 109 ? 5.812 -18.949 11.460 1.00 94.62 109 GLU A CA 1
ATOM 773 C C . GLU A 1 109 ? 6.225 -17.704 12.265 1.00 94.62 109 GLU A C 1
ATOM 775 O O . GLU A 1 109 ? 6.935 -17.800 13.266 1.00 94.62 109 GLU A O 1
ATOM 780 N N . LEU A 1 110 ? 5.772 -16.520 11.845 1.00 94.56 110 LEU A N 1
ATOM 781 C CA . LEU A 1 110 ? 5.972 -15.260 12.564 1.00 94.56 110 LEU A CA 1
ATOM 782 C C . LEU A 1 110 ? 4.971 -15.048 13.710 1.00 94.56 110 LEU A C 1
ATOM 784 O O . LEU A 1 110 ? 5.111 -14.078 14.459 1.00 94.56 110 LEU A O 1
ATOM 788 N N . GLY A 1 111 ? 3.973 -15.925 13.851 1.00 92.69 111 GLY A N 1
ATOM 789 C CA . GLY A 1 111 ? 2.917 -15.800 14.850 1.00 92.69 111 GLY A CA 1
ATOM 790 C C . GLY A 1 111 ? 2.006 -14.591 14.627 1.00 92.69 111 GLY A C 1
ATOM 791 O O . GLY A 1 111 ? 1.484 -14.046 15.599 1.00 92.69 111 GLY A O 1
ATOM 792 N N . ILE A 1 112 ? 1.841 -14.130 13.380 1.00 93.94 112 ILE A N 1
ATOM 793 C CA . ILE A 1 112 ? 0.930 -13.017 13.083 1.00 93.94 112 ILE A CA 1
ATOM 794 C C . ILE A 1 112 ? -0.525 -13.501 13.117 1.00 93.94 112 ILE A C 1
ATOM 796 O O . ILE A 1 112 ? -0.847 -14.567 12.598 1.00 93.94 112 ILE A O 1
ATOM 800 N N . CYS A 1 113 ? -1.417 -12.694 13.694 1.00 88.06 113 CYS A N 1
ATOM 801 C CA . CYS A 1 113 ? -2.862 -12.965 13.701 1.00 88.06 113 CYS A CA 1
ATOM 802 C C . CYS A 1 113 ? -3.597 -12.354 12.493 1.00 88.06 113 CYS A C 1
ATOM 804 O O . CYS A 1 113 ? -4.774 -12.627 12.280 1.00 88.06 113 CYS A O 1
ATOM 806 N N . ALA A 1 114 ? -2.920 -11.490 11.737 1.00 94.81 114 ALA A N 1
ATOM 807 C CA . ALA A 1 114 ? -3.453 -10.807 10.564 1.00 94.81 114 ALA A CA 1
ATOM 808 C C . ALA A 1 114 ? -3.063 -11.541 9.273 1.00 94.81 114 ALA A C 1
ATOM 810 O O . ALA A 1 114 ? -2.060 -12.247 9.232 1.00 94.81 114 ALA A O 1
ATOM 811 N N . GLN A 1 115 ? -3.818 -11.332 8.198 1.00 96.88 115 GLN A N 1
ATOM 812 C CA . GLN A 1 115 ? -3.495 -11.872 6.877 1.00 96.88 115 GLN A CA 1
ATOM 813 C C . GLN A 1 115 ? -2.726 -10.850 6.039 1.00 96.88 115 GLN A C 1
ATOM 815 O O . GLN A 1 115 ? -3.055 -9.663 6.041 1.00 96.88 115 GLN A O 1
ATOM 820 N N . VAL A 1 116 ? -1.733 -11.310 5.279 1.00 98.25 116 VAL A N 1
ATOM 821 C CA . VAL A 1 116 ? -1.022 -10.500 4.283 1.00 98.25 116 VAL A CA 1
ATOM 822 C C . VAL A 1 116 ? -1.249 -11.135 2.923 1.00 98.25 116 VAL A C 1
ATOM 824 O O . VAL A 1 116 ? -0.860 -12.270 2.691 1.00 98.25 116 VAL A O 1
ATOM 827 N N . VAL A 1 117 ? -1.878 -10.395 2.017 1.00 98.25 117 VAL A N 1
ATOM 828 C CA . VAL A 1 117 ? -2.352 -10.910 0.735 1.00 98.25 117 VAL A CA 1
ATOM 829 C C . VAL A 1 117 ? -1.721 -10.109 -0.405 1.00 98.25 117 VAL A C 1
ATOM 831 O O . VAL A 1 117 ? -1.829 -8.878 -0.419 1.00 98.25 117 VAL A O 1
ATOM 834 N N . PRO A 1 118 ? -1.079 -10.756 -1.393 1.00 98.00 118 PRO A N 1
ATOM 835 C CA . PRO A 1 118 ? -0.650 -10.064 -2.602 1.00 98.00 118 PRO A CA 1
ATOM 836 C C . PRO A 1 118 ? -1.869 -9.579 -3.395 1.00 98.00 118 PRO A C 1
ATOM 838 O O . PRO A 1 118 ? -2.827 -10.321 -3.598 1.00 98.00 118 PRO A O 1
ATOM 841 N N . ALA A 1 119 ? -1.832 -8.341 -3.885 1.00 97.44 119 ALA A N 1
ATOM 842 C CA . ALA A 1 119 ? -2.923 -7.765 -4.672 1.00 97.44 119 ALA A CA 1
ATOM 843 C C . ALA A 1 119 ? -3.211 -8.551 -5.962 1.00 97.44 119 ALA A C 1
ATOM 845 O O . ALA A 1 119 ? -4.354 -8.645 -6.396 1.00 97.44 119 ALA A O 1
ATOM 846 N N . THR A 1 120 ? -2.177 -9.130 -6.567 1.00 94.81 120 THR A N 1
ATOM 847 C CA . THR A 1 120 ? -2.262 -9.969 -7.766 1.00 94.81 120 THR A CA 1
ATOM 848 C C . THR A 1 120 ? -1.324 -11.154 -7.619 1.00 94.81 120 THR A C 1
ATOM 850 O O . THR A 1 120 ? -0.273 -11.047 -6.986 1.00 94.81 120 THR A O 1
ATOM 853 N N . VAL A 1 121 ? -1.704 -12.279 -8.216 1.00 85.50 121 VAL A N 1
ATOM 854 C CA . VAL A 1 121 ? -0.856 -13.479 -8.305 1.00 85.50 121 VAL A CA 1
ATOM 855 C C . VAL A 1 121 ? 0.032 -13.465 -9.551 1.00 85.50 121 VAL A C 1
ATOM 857 O O . VAL A 1 121 ? 0.994 -14.224 -9.648 1.00 85.50 121 VAL A O 1
ATOM 860 N N . ASP A 1 122 ? -0.263 -12.576 -10.500 1.00 90.88 122 ASP A N 1
ATOM 861 C CA . ASP A 1 122 ? 0.518 -12.409 -11.721 1.00 90.88 122 ASP A CA 1
ATOM 862 C C . ASP A 1 122 ? 1.738 -11.511 -11.505 1.00 90.88 122 ASP A C 1
ATOM 864 O O . ASP A 1 122 ? 1.704 -10.538 -10.746 1.00 90.88 122 ASP A O 1
ATOM 868 N N . ASN A 1 123 ? 2.809 -11.790 -12.253 1.00 90.94 123 ASN A N 1
ATOM 869 C CA . ASN A 1 123 ? 3.932 -10.868 -12.391 1.00 90.94 123 ASN A CA 1
ATOM 870 C C . ASN A 1 123 ? 3.476 -9.635 -13.184 1.00 90.94 123 ASN A C 1
ATOM 872 O O . ASN A 1 123 ? 3.296 -9.708 -14.400 1.00 90.94 123 ASN A O 1
ATOM 876 N N . VAL A 1 124 ? 3.288 -8.517 -12.485 1.00 92.56 124 VAL A N 1
ATOM 877 C CA . VAL A 1 124 ? 2.758 -7.280 -13.057 1.00 92.56 124 VAL A CA 1
ATOM 878 C C . VAL A 1 124 ? 3.813 -6.177 -13.073 1.00 92.56 124 VAL A C 1
ATOM 880 O O . VAL A 1 124 ? 4.559 -5.984 -12.113 1.00 92.56 124 VAL A O 1
ATOM 883 N N . SER A 1 125 ? 3.856 -5.416 -14.160 1.00 93.50 125 SER A N 1
ATOM 884 C CA . SER A 1 125 ? 4.605 -4.160 -14.241 1.00 93.50 125 SER A CA 1
ATOM 885 C C . SER A 1 125 ? 3.645 -2.980 -14.256 1.00 93.50 125 SER A C 1
ATOM 887 O O . SER A 1 125 ? 2.665 -2.980 -15.006 1.00 93.50 125 SER A O 1
ATOM 889 N N . LEU A 1 126 ? 3.938 -1.968 -13.440 1.00 95.50 126 LEU A N 1
ATOM 890 C CA . LEU A 1 126 ? 3.175 -0.726 -13.407 1.00 95.50 126 LEU A CA 1
ATOM 891 C C . LEU A 1 126 ? 3.583 0.180 -14.574 1.00 95.50 126 LEU A C 1
ATOM 893 O O . LEU A 1 126 ? 4.757 0.260 -14.934 1.00 95.50 126 LEU A O 1
ATOM 897 N N . MET A 1 127 ? 2.614 0.871 -15.163 1.00 96.06 127 MET A N 1
ATOM 898 C CA . MET A 1 127 ? 2.830 1.882 -16.195 1.00 96.06 127 MET A CA 1
ATOM 899 C C . MET A 1 127 ? 2.033 3.140 -15.873 1.00 96.06 127 MET A C 1
ATOM 901 O O . MET A 1 127 ? 0.950 3.061 -15.294 1.00 96.06 127 MET A O 1
ATOM 905 N N . ALA A 1 128 ? 2.528 4.298 -16.297 1.00 95.06 128 ALA A N 1
ATOM 906 C CA . ALA A 1 128 ? 1.828 5.566 -16.134 1.00 95.06 128 ALA A CA 1
ATOM 907 C C . ALA A 1 128 ? 1.765 6.346 -17.446 1.00 95.06 128 ALA A C 1
ATOM 909 O O . ALA A 1 128 ? 2.780 6.569 -18.099 1.00 95.06 128 ALA A O 1
ATOM 910 N N . GLU A 1 129 ? 0.578 6.829 -17.799 1.00 94.12 129 GLU A N 1
ATOM 911 C CA . GLU A 1 129 ? 0.416 7.868 -18.813 1.00 94.12 129 GLU A CA 1
ATOM 912 C C . GLU A 1 129 ? 0.777 9.220 -18.197 1.00 94.12 129 GLU A C 1
ATOM 914 O O . GLU A 1 129 ? 0.069 9.715 -17.312 1.00 94.12 129 GLU A O 1
ATOM 919 N N . ALA A 1 130 ? 1.862 9.832 -18.663 1.00 91.25 130 ALA A N 1
ATOM 920 C CA . ALA A 1 130 ? 2.365 11.100 -18.145 1.00 91.25 130 ALA A CA 1
ATOM 921 C C . ALA A 1 130 ? 3.004 11.922 -19.270 1.00 91.25 130 ALA A C 1
ATOM 923 O O . ALA A 1 130 ? 3.613 11.372 -20.183 1.00 91.25 130 ALA A O 1
ATOM 924 N N . GLY A 1 131 ? 2.835 13.249 -19.240 1.00 82.69 131 GLY A N 1
ATOM 925 C CA . GLY A 1 131 ? 3.513 14.162 -20.177 1.00 82.69 131 GLY A CA 1
ATOM 926 C C . GLY A 1 131 ? 3.250 13.929 -21.677 1.00 82.69 131 GLY A C 1
ATOM 927 O O . GLY A 1 131 ? 3.992 14.451 -22.497 1.00 82.69 131 GLY A O 1
ATOM 928 N N . GLY A 1 132 ? 2.223 13.154 -22.048 1.00 84.56 132 GLY A N 1
ATOM 929 C CA . GLY A 1 132 ? 1.939 12.777 -23.442 1.00 84.56 132 GLY A CA 1
ATOM 930 C C . GLY A 1 132 ? 2.550 11.443 -23.894 1.00 84.56 132 GLY A C 1
ATOM 931 O O . GLY A 1 132 ? 2.367 11.070 -25.048 1.00 84.56 132 GLY A O 1
ATOM 932 N N . GLY A 1 133 ? 3.226 10.713 -23.002 1.00 91.38 133 GLY A N 1
ATOM 933 C CA . GLY A 1 133 ? 3.782 9.383 -23.256 1.00 91.38 133 GLY A CA 1
ATOM 934 C C . GLY A 1 133 ? 3.433 8.369 -22.164 1.00 91.38 133 GLY A C 1
ATOM 935 O O . GLY A 1 133 ? 2.581 8.620 -21.306 1.00 91.38 133 GLY A O 1
ATOM 936 N N . VAL A 1 134 ? 4.104 7.215 -22.207 1.00 94.50 134 VAL A N 1
ATOM 937 C CA . VAL A 1 134 ? 3.962 6.132 -21.224 1.00 94.50 134 VAL A CA 1
ATOM 938 C C . VAL A 1 134 ? 5.301 5.894 -20.534 1.00 94.50 134 VAL A C 1
ATOM 940 O O . VAL A 1 134 ? 6.319 5.703 -21.195 1.00 94.50 134 VAL A O 1
ATOM 943 N N . ILE A 1 135 ? 5.284 5.895 -19.205 1.00 94.19 135 ILE A N 1
ATOM 944 C CA . ILE A 1 135 ? 6.412 5.543 -18.344 1.00 94.19 135 ILE A CA 1
ATOM 945 C C . ILE A 1 135 ? 6.218 4.099 -17.891 1.00 94.19 135 ILE A C 1
ATOM 947 O O . ILE A 1 135 ? 5.118 3.726 -17.479 1.00 94.19 135 ILE A O 1
ATOM 951 N N . PHE A 1 136 ? 7.277 3.300 -17.977 1.00 93.88 136 PHE A N 1
ATOM 952 C CA . PHE A 1 136 ? 7.278 1.882 -17.635 1.00 93.88 136 PHE A CA 1
ATOM 953 C C . PHE A 1 136 ? 8.067 1.654 -16.351 1.00 93.88 136 PHE A C 1
ATOM 955 O O . PHE A 1 136 ? 9.215 2.082 -16.265 1.00 93.88 136 PHE A O 1
ATOM 962 N N . GLY A 1 137 ? 7.471 0.928 -15.408 1.00 94.00 137 GLY A N 1
ATOM 963 C CA . GLY A 1 137 ? 8.118 0.540 -14.162 1.00 94.00 137 GLY A CA 1
ATOM 964 C C . GLY A 1 137 ? 7.794 1.459 -12.990 1.00 94.00 137 GLY A C 1
ATOM 965 O O . GLY A 1 137 ? 7.649 2.671 -13.149 1.00 94.00 137 GLY A O 1
ATOM 966 N N . GLU A 1 138 ? 7.677 0.876 -11.802 1.00 94.69 138 GLU A N 1
ATOM 967 C CA . GLU A 1 138 ? 7.326 1.587 -10.570 1.00 94.69 138 GLU A CA 1
ATOM 968 C C . GLU A 1 138 ? 8.392 2.631 -10.221 1.00 94.69 138 GLU A C 1
ATOM 970 O O . GLU A 1 138 ? 8.068 3.804 -10.035 1.00 94.69 138 GLU A O 1
ATOM 975 N N . SER A 1 139 ? 9.667 2.245 -10.268 1.00 93.19 139 SER A N 1
ATOM 976 C CA . SER A 1 139 ? 10.779 3.125 -9.907 1.00 93.19 139 SER A CA 1
ATOM 977 C C . SER A 1 139 ? 10.922 4.316 -10.867 1.00 93.19 139 SER A C 1
ATOM 979 O O . SER A 1 139 ? 11.281 5.424 -10.456 1.00 93.19 139 SER A O 1
ATOM 981 N N . ALA A 1 140 ? 10.605 4.125 -12.153 1.00 92.62 140 ALA A N 1
ATOM 982 C CA . ALA A 1 140 ? 10.616 5.202 -13.144 1.00 92.62 140 ALA A CA 1
ATOM 983 C C . ALA A 1 140 ? 9.425 6.157 -12.970 1.00 92.62 140 ALA A C 1
ATOM 985 O O . ALA A 1 140 ? 9.559 7.363 -13.174 1.00 92.62 140 ALA A O 1
ATOM 986 N N . ILE A 1 141 ? 8.263 5.633 -12.567 1.00 93.12 141 ILE A N 1
ATOM 987 C CA . ILE A 1 141 ? 7.095 6.447 -12.218 1.00 93.12 141 ILE A CA 1
ATOM 988 C C . ILE A 1 141 ? 7.402 7.290 -10.977 1.00 93.12 141 ILE A C 1
ATOM 990 O O . ILE A 1 141 ? 7.192 8.497 -11.017 1.00 93.12 141 ILE A O 1
ATOM 994 N N . GLY A 1 142 ? 7.965 6.686 -9.926 1.00 88.81 142 GLY A N 1
ATOM 995 C CA . GLY A 1 142 ? 8.268 7.346 -8.651 1.00 88.81 142 GLY A CA 1
ATOM 996 C C . GLY A 1 142 ? 9.319 8.463 -8.723 1.00 88.81 142 GLY A C 1
ATOM 997 O O . GLY A 1 142 ? 9.435 9.264 -7.797 1.00 88.81 142 GLY A O 1
ATOM 998 N N . THR A 1 143 ? 10.080 8.542 -9.819 1.00 89.06 143 THR A N 1
ATOM 999 C CA . THR A 1 143 ? 11.123 9.559 -10.055 1.00 89.06 143 THR A CA 1
ATOM 1000 C C . THR A 1 143 ? 10.778 10.532 -11.185 1.00 89.06 143 THR A C 1
ATOM 1002 O O . THR A 1 143 ? 11.584 11.402 -11.525 1.00 89.06 143 THR A O 1
ATOM 1005 N N . SER A 1 144 ? 9.582 10.426 -11.769 1.00 86.31 144 SER A N 1
ATOM 1006 C CA . SER A 1 144 ? 9.180 11.247 -12.908 1.00 86.31 144 SER A CA 1
ATOM 1007 C C . SER A 1 144 ? 8.810 12.674 -12.514 1.00 86.31 144 SER A C 1
ATOM 1009 O O . SER A 1 144 ? 8.119 12.916 -11.538 1.00 86.31 144 SER A O 1
ATOM 1011 N N . GLN A 1 145 ? 9.184 13.655 -13.333 1.00 85.50 145 GLN A N 1
ATOM 1012 C CA . GLN A 1 145 ? 8.702 15.034 -13.170 1.00 85.50 145 GLN A CA 1
ATOM 1013 C C . GLN A 1 145 ? 7.394 15.303 -13.930 1.00 85.50 145 GLN A C 1
ATOM 1015 O O . GLN A 1 145 ? 6.810 16.383 -13.820 1.00 85.50 145 GLN A O 1
ATOM 1020 N N . ALA A 1 146 ? 6.931 14.347 -14.739 1.00 87.00 146 ALA A N 1
ATOM 1021 C CA . ALA A 1 146 ? 5.734 14.512 -15.546 1.00 87.00 146 ALA A CA 1
ATOM 1022 C C . ALA A 1 146 ? 4.470 14.228 -14.723 1.00 87.00 146 ALA A C 1
ATOM 1024 O O . ALA A 1 146 ? 4.371 13.215 -14.037 1.00 87.00 146 ALA A O 1
ATOM 1025 N N . ALA A 1 147 ? 3.454 15.085 -14.858 1.00 88.12 147 ALA A N 1
ATOM 1026 C CA . ALA A 1 147 ? 2.180 14.887 -14.173 1.00 88.12 147 ALA A CA 1
ATOM 1027 C C . ALA A 1 147 ? 1.494 13.588 -14.635 1.00 88.12 147 ALA A C 1
ATOM 1029 O O . ALA A 1 147 ? 1.092 13.459 -15.799 1.00 88.12 147 ALA A O 1
ATOM 1030 N N . ILE A 1 148 ? 1.322 12.649 -13.702 1.00 91.56 148 ILE A N 1
ATOM 1031 C CA . ILE A 1 148 ? 0.679 11.358 -13.952 1.00 91.56 148 ILE A CA 1
ATOM 1032 C C . ILE A 1 148 ? -0.822 11.568 -14.176 1.00 91.56 148 ILE A C 1
ATOM 1034 O O . ILE A 1 148 ? -1.542 12.140 -13.350 1.00 91.56 148 ILE A O 1
ATOM 1038 N N . ARG A 1 149 ? -1.321 11.097 -15.321 1.00 90.12 149 ARG A N 1
ATOM 1039 C CA . ARG A 1 149 ? -2.741 11.178 -15.683 1.00 90.12 149 ARG A CA 1
ATOM 1040 C C . ARG A 1 149 ? -3.491 9.907 -15.328 1.00 90.12 149 ARG A C 1
ATOM 1042 O O . ARG A 1 149 ? -4.610 10.019 -14.825 1.00 90.12 149 ARG A O 1
ATOM 1049 N N . ARG A 1 150 ? -2.914 8.739 -15.617 1.00 91.50 150 ARG A N 1
ATOM 1050 C CA . ARG A 1 150 ? -3.563 7.435 -15.449 1.00 91.50 150 ARG A CA 1
ATOM 1051 C C . ARG A 1 150 ? -2.531 6.323 -15.274 1.00 91.50 150 ARG A C 1
ATOM 1053 O O . ARG A 1 150 ? -1.523 6.329 -15.972 1.00 91.50 150 ARG A O 1
ATOM 1060 N N . LEU A 1 151 ? -2.817 5.361 -14.403 1.00 95.19 151 LEU A N 1
ATOM 1061 C CA . LEU A 1 151 ? -2.060 4.116 -14.289 1.00 95.19 151 LEU A CA 1
ATOM 1062 C C . LEU A 1 151 ? -2.598 3.027 -15.218 1.00 95.19 151 LEU A C 1
ATOM 1064 O O . LEU A 1 151 ? -3.803 2.936 -15.479 1.00 95.19 151 LEU A O 1
ATOM 1068 N N . ARG A 1 152 ? -1.681 2.189 -15.691 1.00 94.94 152 ARG A N 1
ATOM 1069 C CA . ARG A 1 152 ? -1.930 0.956 -16.437 1.00 94.94 152 ARG A CA 1
ATOM 1070 C C . ARG A 1 152 ? -1.040 -0.157 -15.901 1.00 94.94 152 ARG A C 1
ATOM 1072 O O . ARG A 1 152 ? -0.100 0.088 -15.149 1.00 94.94 152 ARG A O 1
ATOM 1079 N N . PHE A 1 153 ? -1.349 -1.374 -16.314 1.00 95.50 153 PHE A N 1
ATOM 1080 C CA . PHE A 1 153 ? -0.649 -2.580 -15.903 1.00 95.50 153 PHE A CA 1
ATOM 1081 C C . PHE A 1 153 ? -0.204 -3.350 -17.145 1.00 95.50 153 PHE A C 1
ATOM 1083 O O . PHE A 1 153 ? -0.847 -3.267 -18.192 1.00 95.50 153 PHE A O 1
ATOM 1090 N N . SER A 1 154 ? 0.890 -4.096 -17.032 1.00 93.75 154 SER A N 1
ATOM 1091 C CA . SER A 1 154 ? 1.222 -5.170 -17.967 1.00 93.75 154 SER A CA 1
ATOM 1092 C C . SER A 1 154 ? 1.413 -6.466 -17.192 1.00 93.75 154 SER A C 1
ATOM 1094 O O . SER A 1 154 ? 2.306 -6.502 -16.343 1.00 93.75 154 SER A O 1
ATOM 1096 N N . PRO A 1 155 ? 0.627 -7.516 -17.482 1.00 93.44 155 PRO A N 1
ATOM 1097 C CA . PRO A 1 155 ? -0.468 -7.550 -18.469 1.00 93.44 155 PRO A CA 1
ATOM 1098 C C . PRO A 1 155 ? -1.607 -6.559 -18.137 1.00 93.44 155 PRO A C 1
ATOM 1100 O O . PRO A 1 155 ? -1.736 -6.139 -16.994 1.00 93.44 155 PRO A O 1
ATOM 1103 N N . GLU A 1 156 ? -2.416 -6.158 -19.131 1.00 91.56 156 GLU A N 1
ATOM 1104 C CA . GLU A 1 156 ? -3.446 -5.101 -18.972 1.00 91.56 156 GLU A CA 1
ATOM 1105 C C . GLU A 1 156 ? -4.521 -5.451 -17.931 1.00 91.56 156 GLU A C 1
ATOM 1107 O O . GLU A 1 156 ? -5.055 -4.573 -17.250 1.00 91.56 156 GLU A O 1
ATOM 1112 N N . ARG A 1 157 ? -4.825 -6.743 -17.797 1.00 91.56 157 ARG A N 1
ATOM 1113 C CA . ARG A 1 157 ? -5.775 -7.287 -16.824 1.00 91.56 157 ARG A CA 1
ATOM 1114 C C . ARG A 1 157 ? -5.093 -8.384 -16.006 1.00 91.56 157 ARG A C 1
ATOM 1116 O O . ARG A 1 157 ? -5.275 -9.559 -16.319 1.00 91.56 157 ARG A O 1
ATOM 1123 N N . PRO A 1 158 ? -4.257 -8.014 -15.024 1.00 94.12 158 PRO A N 1
ATOM 1124 C CA . PRO A 1 158 ? -3.635 -8.991 -14.140 1.00 94.12 158 PRO A CA 1
ATOM 1125 C C . PRO A 1 158 ? -4.702 -9.629 -13.240 1.00 94.12 158 PRO A C 1
ATOM 1127 O O . PRO A 1 158 ? -5.673 -8.971 -12.854 1.00 94.12 158 PRO A O 1
ATOM 1130 N N . ARG A 1 159 ? -4.520 -10.904 -12.902 1.00 94.50 159 ARG A N 1
ATOM 1131 C CA . ARG A 1 159 ? -5.425 -11.650 -12.022 1.00 94.50 159 ARG A CA 1
ATOM 1132 C C . ARG A 1 159 ? -5.280 -11.183 -10.578 1.00 94.50 159 ARG A C 1
ATOM 1134 O O . ARG A 1 159 ? -4.253 -11.413 -9.937 1.00 94.50 159 ARG A O 1
ATOM 1141 N N . VAL A 1 160 ? -6.328 -10.555 -10.058 1.00 96.62 160 VAL A N 1
ATOM 1142 C CA . VAL A 1 160 ? -6.403 -10.151 -8.650 1.00 96.62 160 VAL A CA 1
ATOM 1143 C C . VAL A 1 160 ? -6.549 -11.389 -7.763 1.00 96.62 160 VAL A C 1
ATOM 1145 O O . VAL A 1 160 ? -7.181 -12.365 -8.154 1.00 96.62 160 VAL A O 1
ATOM 1148 N N . SER A 1 161 ? -5.944 -11.361 -6.576 1.00 96.88 161 SER A N 1
ATOM 1149 C CA . SER A 1 161 ? -6.091 -12.443 -5.597 1.00 96.88 161 SER A CA 1
ATOM 1150 C C . SER A 1 161 ? -7.536 -12.554 -5.097 1.00 96.88 161 SER A C 1
ATOM 1152 O O . SER A 1 161 ? -8.117 -11.563 -4.644 1.00 96.88 161 SER A O 1
ATOM 1154 N N . ASP A 1 162 ? -8.094 -13.766 -5.090 1.00 96.94 162 ASP A N 1
ATOM 1155 C CA . ASP A 1 162 ? -9.437 -14.026 -4.554 1.00 96.94 162 ASP A CA 1
ATOM 1156 C C . ASP A 1 162 ? -9.543 -13.631 -3.074 1.00 96.94 162 ASP A C 1
ATOM 1158 O O . ASP A 1 162 ? -10.542 -13.050 -2.651 1.00 96.94 162 ASP A O 1
ATOM 1162 N N . ALA A 1 163 ? -8.481 -13.852 -2.291 1.00 97.19 163 ALA A N 1
ATOM 1163 C CA . ALA A 1 163 ? -8.421 -13.433 -0.891 1.00 97.19 163 ALA A CA 1
ATOM 1164 C C . ALA A 1 163 ? -8.451 -11.897 -0.742 1.00 97.19 163 ALA A C 1
ATOM 1166 O O . ALA A 1 163 ? -9.031 -11.364 0.210 1.00 97.19 163 ALA A O 1
ATOM 1167 N N . ALA A 1 164 ? -7.887 -11.159 -1.706 1.00 98.06 164 ALA A N 1
ATOM 1168 C CA . ALA A 1 164 ? -7.950 -9.700 -1.713 1.00 98.06 164 ALA A CA 1
ATOM 1169 C C . ALA A 1 164 ? -9.378 -9.216 -2.007 1.00 98.06 164 ALA A C 1
ATOM 1171 O O . ALA A 1 164 ? -9.893 -8.349 -1.304 1.00 98.06 164 ALA A O 1
ATOM 1172 N N . LEU A 1 165 ? -10.052 -9.811 -2.994 1.00 98.31 165 LEU A N 1
ATOM 1173 C CA . LEU A 1 165 ? -11.445 -9.479 -3.313 1.00 98.31 165 LEU A CA 1
ATOM 1174 C C . LEU A 1 165 ? -12.393 -9.830 -2.157 1.00 98.31 165 LEU A C 1
ATOM 1176 O O . LEU A 1 165 ? -13.235 -9.010 -1.783 1.00 98.31 165 LEU A O 1
ATOM 1180 N N . ALA A 1 166 ? -12.221 -11.010 -1.556 1.00 98.25 166 ALA A N 1
ATOM 1181 C CA . ALA A 1 166 ? -13.019 -11.461 -0.422 1.00 98.25 166 ALA A CA 1
ATOM 1182 C C . ALA A 1 166 ? -12.870 -10.527 0.786 1.00 98.25 166 ALA A C 1
ATOM 1184 O O . ALA A 1 166 ? -13.876 -10.092 1.345 1.00 98.25 166 ALA A O 1
ATOM 1185 N N . SER A 1 167 ? -11.638 -10.154 1.149 1.00 98.25 167 SER A N 1
ATOM 1186 C CA . SER A 1 167 ? -11.394 -9.261 2.292 1.00 98.25 167 SER A CA 1
ATOM 1187 C C . SER A 1 167 ? -12.017 -7.873 2.101 1.00 98.25 167 SER A C 1
ATOM 1189 O O . SER A 1 167 ? -12.626 -7.343 3.035 1.00 98.25 167 SER A O 1
ATOM 1191 N N . ILE A 1 168 ? -11.965 -7.308 0.889 1.00 98.62 168 ILE A N 1
ATOM 1192 C CA . ILE A 1 168 ? -12.633 -6.036 0.562 1.00 98.62 168 ILE A CA 1
ATOM 1193 C C . ILE A 1 168 ? -14.157 -6.161 0.683 1.00 98.62 168 ILE A C 1
ATOM 1195 O O . ILE A 1 168 ? -14.813 -5.249 1.196 1.00 98.62 168 ILE A O 1
ATOM 1199 N N . ALA A 1 169 ? -14.728 -7.272 0.215 1.00 97.94 169 ALA A N 1
ATOM 1200 C CA . ALA A 1 169 ? -16.171 -7.492 0.218 1.00 97.94 169 ALA A CA 1
ATOM 1201 C C . ALA A 1 169 ? -16.748 -7.673 1.631 1.00 97.94 169 ALA A C 1
ATOM 1203 O O . ALA A 1 169 ? -17.845 -7.186 1.902 1.00 97.94 169 ALA A O 1
ATOM 1204 N N . THR A 1 170 ? -16.025 -8.346 2.530 1.00 96.62 170 THR A N 1
ATOM 1205 C CA . THR A 1 170 ? -16.522 -8.692 3.875 1.00 96.62 170 THR A CA 1
ATOM 1206 C C . THR A 1 170 ? -16.116 -7.707 4.970 1.00 96.62 170 THR A C 1
ATOM 1208 O O . THR A 1 170 ? -16.632 -7.779 6.082 1.00 96.62 170 THR A O 1
ATOM 1211 N N . SER A 1 171 ? -15.206 -6.773 4.688 1.00 97.25 171 SER A N 1
ATOM 1212 C CA . SER A 1 171 ? -14.708 -5.837 5.696 1.00 97.25 171 SER A CA 1
ATOM 1213 C C . SER A 1 171 ? -15.727 -4.778 6.114 1.00 97.25 171 SER A C 1
ATOM 1215 O O . SER A 1 171 ? -16.457 -4.225 5.299 1.00 97.25 171 SER A O 1
ATOM 1217 N N . ASP A 1 172 ? -15.679 -4.367 7.382 1.00 95.94 172 ASP A N 1
ATOM 1218 C CA . ASP A 1 172 ? -16.413 -3.179 7.840 1.00 95.94 172 ASP A CA 1
ATOM 1219 C C . ASP A 1 172 ? -15.735 -1.864 7.440 1.00 95.94 172 ASP A C 1
ATOM 1221 O O . ASP A 1 172 ? -16.403 -0.854 7.206 1.00 95.94 172 ASP A O 1
ATOM 1225 N N . TYR A 1 173 ? -14.405 -1.896 7.342 1.00 97.25 173 TYR A N 1
ATOM 1226 C CA . TYR A 1 173 ? -13.548 -0.770 6.992 1.00 97.25 173 TYR A CA 1
ATOM 1227 C C . TYR A 1 173 ? -12.541 -1.184 5.926 1.00 97.25 173 TYR A C 1
ATOM 1229 O O . TYR A 1 173 ? -11.918 -2.244 6.038 1.00 97.25 173 TYR A O 1
ATOM 1237 N N . VAL A 1 174 ? -12.347 -0.308 4.942 1.00 98.50 174 VAL A N 1
ATOM 1238 C CA . VAL A 1 174 ? -11.238 -0.379 3.989 1.00 98.50 174 VAL A CA 1
ATOM 1239 C C . VAL A 1 174 ? -10.393 0.879 4.151 1.00 98.50 174 VAL A C 1
ATOM 1241 O O . VAL A 1 174 ? -10.851 1.986 3.864 1.00 98.50 174 VAL A O 1
ATOM 1244 N N . LEU A 1 175 ? -9.165 0.713 4.631 1.00 98.44 175 LEU A N 1
ATOM 1245 C CA . LEU A 1 175 ? -8.199 1.792 4.795 1.00 98.44 175 LEU A CA 1
ATOM 1246 C C . LEU A 1 175 ? -7.274 1.828 3.577 1.00 98.44 175 LEU A C 1
ATOM 1248 O O . LEU A 1 175 ? -6.721 0.802 3.185 1.00 98.44 175 LEU A O 1
ATOM 1252 N N . LEU A 1 176 ? -7.113 2.999 2.967 1.00 98.50 176 LEU A N 1
ATOM 1253 C CA . LEU A 1 176 ? -6.243 3.197 1.809 1.00 98.50 176 LEU 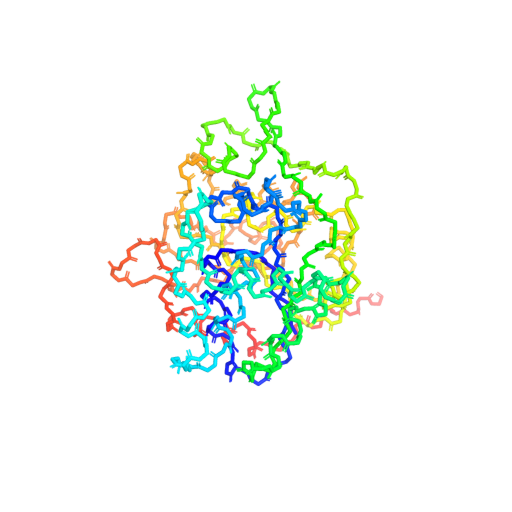A CA 1
ATOM 1254 C C . LEU A 1 176 ? -5.013 3.993 2.237 1.00 98.50 176 LEU A C 1
ATOM 1256 O O . LEU A 1 176 ? -5.151 5.130 2.691 1.00 98.50 176 LEU A O 1
ATOM 1260 N N . GLY A 1 177 ? -3.823 3.428 2.048 1.00 95.06 177 GLY A N 1
ATOM 1261 C CA . GLY A 1 177 ? -2.573 4.069 2.439 1.00 95.06 177 GLY A CA 1
ATOM 1262 C C . GLY A 1 177 ? -2.356 4.138 3.961 1.00 95.06 177 GLY A C 1
ATOM 1263 O O . GLY A 1 177 ? -2.971 3.366 4.698 1.00 95.06 177 GLY A O 1
ATOM 1264 N N . PRO A 1 178 ? -1.470 5.034 4.434 1.00 94.88 178 PRO A N 1
ATOM 1265 C CA . PRO A 1 178 ? -0.725 6.013 3.653 1.00 94.88 178 PRO A CA 1
ATOM 1266 C C . PRO A 1 178 ? 0.358 5.331 2.811 1.00 94.88 178 PRO A C 1
ATOM 1268 O O . PRO A 1 178 ? 0.617 4.132 2.922 1.00 94.88 178 PRO A O 1
ATOM 1271 N N . GLY A 1 179 ? 0.990 6.105 1.941 1.00 93.50 179 GLY A N 1
ATOM 1272 C CA . GLY A 1 179 ? 2.007 5.618 1.020 1.00 93.50 179 GLY A CA 1
ATOM 1273 C C . GLY A 1 179 ? 1.943 6.369 -0.295 1.00 93.50 179 GLY A C 1
ATOM 1274 O O . GLY A 1 179 ? 1.025 7.157 -0.539 1.00 93.50 179 GLY A O 1
ATOM 1275 N N . SER A 1 180 ? 2.922 6.126 -1.156 1.00 94.81 180 SER A N 1
ATOM 1276 C CA . SER A 1 180 ? 2.971 6.761 -2.464 1.00 94.81 180 SER A CA 1
ATOM 1277 C C . SER A 1 180 ? 1.650 6.604 -3.213 1.00 94.81 180 SER A C 1
ATOM 1279 O O . SER A 1 180 ? 1.100 5.501 -3.320 1.00 94.81 180 SER A O 1
ATOM 1281 N N . LEU A 1 181 ? 1.090 7.727 -3.669 1.00 96.12 181 LEU A N 1
ATOM 1282 C CA . LEU A 1 181 ? -0.285 7.749 -4.163 1.00 96.12 181 LEU A CA 1
ATOM 1283 C C . LEU A 1 181 ? -0.438 6.838 -5.382 1.00 96.12 181 LEU A C 1
ATOM 1285 O O . LEU A 1 181 ? -1.412 6.087 -5.456 1.00 96.12 181 LEU A O 1
ATOM 1289 N N . PHE A 1 182 ? 0.505 6.900 -6.323 1.00 96.06 182 PHE A N 1
ATOM 1290 C CA . PHE A 1 182 ? 0.431 6.145 -7.564 1.00 96.06 182 PHE A CA 1
ATOM 1291 C C . PHE A 1 182 ? 1.081 4.771 -7.426 1.00 96.06 182 PHE A C 1
ATOM 1293 O O . PHE A 1 182 ? 0.467 3.770 -7.791 1.00 96.06 182 PHE A O 1
ATOM 1300 N N . THR A 1 183 ? 2.281 4.707 -6.860 1.00 95.56 183 THR A N 1
ATOM 1301 C CA . THR A 1 183 ? 3.097 3.480 -6.832 1.00 95.56 183 THR A CA 1
ATOM 1302 C C . THR A 1 183 ? 2.764 2.518 -5.688 1.00 95.56 183 THR A C 1
ATOM 1304 O O . THR A 1 183 ? 3.081 1.335 -5.779 1.00 95.56 183 THR A O 1
ATOM 1307 N N . SER A 1 184 ? 2.066 2.968 -4.636 1.00 95.94 184 SER A N 1
ATOM 1308 C CA . SER A 1 184 ? 1.643 2.107 -3.516 1.00 95.94 184 SER A CA 1
ATOM 1309 C C . SER A 1 184 ? 0.124 1.949 -3.429 1.00 95.94 184 SER A C 1
ATOM 1311 O O . SER A 1 184 ? -0.386 0.832 -3.476 1.00 95.94 184 SER A O 1
ATOM 1313 N N . VAL A 1 185 ? -0.623 3.053 -3.308 1.00 97.44 185 VAL A N 1
ATOM 1314 C CA . VAL A 1 185 ? -2.078 2.998 -3.067 1.00 97.44 185 VAL A CA 1
ATOM 1315 C C . VAL A 1 185 ? -2.834 2.653 -4.349 1.00 97.44 185 VAL A C 1
ATOM 1317 O O . VAL A 1 185 ? -3.567 1.662 -4.399 1.00 97.44 185 VAL A O 1
ATOM 1320 N N . LEU A 1 186 ? -2.655 3.446 -5.409 1.00 97.50 186 LEU A N 1
ATOM 1321 C CA . LEU A 1 186 ? -3.325 3.202 -6.687 1.00 97.50 186 LEU A CA 1
ATOM 1322 C C . LEU A 1 186 ? -2.757 1.992 -7.436 1.00 97.50 186 LEU A C 1
ATOM 1324 O O . LEU A 1 186 ? -3.504 1.383 -8.194 1.00 97.50 186 LEU A O 1
ATOM 1328 N N . ALA A 1 187 ? -1.508 1.589 -7.186 1.00 97.00 187 ALA A N 1
ATOM 1329 C CA . ALA A 1 187 ? -0.946 0.352 -7.731 1.00 97.00 187 ALA A CA 1
ATOM 1330 C C . ALA A 1 187 ? -1.764 -0.899 -7.355 1.00 97.00 187 ALA A C 1
ATOM 1332 O O . ALA A 1 187 ? -1.771 -1.868 -8.108 1.00 97.00 187 ALA A O 1
ATOM 1333 N N . VAL A 1 188 ? -2.495 -0.859 -6.234 1.00 97.94 188 VAL A N 1
ATOM 1334 C CA . VAL A 1 188 ? -3.492 -1.880 -5.881 1.00 97.94 188 VAL A CA 1
ATOM 1335 C C . VAL A 1 188 ? -4.896 -1.440 -6.276 1.00 97.94 188 VAL A C 1
ATOM 1337 O O . VAL A 1 188 ? -5.609 -2.168 -6.961 1.00 97.94 188 VAL A O 1
ATOM 1340 N N . CYS A 1 189 ? -5.312 -0.239 -5.862 1.00 97.81 189 CYS A N 1
ATOM 1341 C CA . CYS A 1 189 ? -6.708 0.174 -5.998 1.00 97.81 189 CYS A CA 1
ATOM 1342 C C . CYS A 1 189 ? -7.161 0.273 -7.458 1.00 97.81 189 CYS A C 1
ATOM 1344 O O . CYS A 1 189 ? -8.328 0.033 -7.735 1.00 97.81 189 CYS A O 1
ATOM 1346 N N . ALA A 1 190 ? -6.266 0.628 -8.387 1.00 96.81 190 ALA A N 1
ATOM 1347 C CA . ALA A 1 190 ? -6.599 0.804 -9.799 1.00 96.81 190 ALA A CA 1
ATOM 1348 C C . ALA A 1 190 ? -6.696 -0.517 -10.585 1.00 96.81 190 ALA A C 1
ATOM 1350 O O . ALA A 1 190 ? -7.018 -0.479 -11.776 1.00 96.81 190 ALA A O 1
ATOM 1351 N N . LEU A 1 191 ? -6.434 -1.669 -9.955 1.00 96.50 191 LEU A N 1
ATOM 1352 C CA . LEU A 1 191 ? -6.684 -2.976 -10.563 1.00 96.50 191 LEU A CA 1
ATOM 1353 C C . LEU A 1 191 ? -8.189 -3.119 -10.865 1.00 96.50 191 LEU A C 1
ATOM 1355 O O . LEU A 1 191 ? -8.996 -2.848 -9.974 1.00 96.50 191 LEU A O 1
ATOM 1359 N N . PRO A 1 192 ? -8.605 -3.543 -12.076 1.00 93.62 192 PRO A N 1
ATOM 1360 C CA . PRO A 1 192 ? -10.016 -3.504 -12.480 1.00 93.62 192 PRO A CA 1
ATOM 1361 C C . PRO A 1 192 ? -10.989 -4.201 -11.514 1.00 93.62 192 PRO A C 1
ATOM 1363 O O . PRO A 1 192 ? -12.043 -3.646 -11.184 1.00 93.62 192 PRO A O 1
ATOM 1366 N N . ASP A 1 193 ? -10.621 -5.380 -11.012 1.00 96.56 193 ASP A N 1
ATOM 1367 C CA . ASP A 1 193 ? -11.476 -6.139 -10.093 1.00 96.56 193 ASP A CA 1
ATOM 1368 C C . ASP A 1 193 ? -11.469 -5.534 -8.680 1.00 96.56 193 ASP A C 1
ATOM 1370 O O . ASP A 1 193 ? -12.498 -5.536 -8.006 1.00 96.56 193 ASP A O 1
ATOM 1374 N N . VAL A 1 194 ? -10.362 -4.902 -8.264 1.00 98.06 194 VAL A N 1
ATOM 1375 C CA . VAL A 1 194 ? -10.291 -4.144 -7.001 1.00 98.06 194 VAL A CA 1
ATOM 1376 C C . VAL A 1 194 ? -11.163 -2.891 -7.073 1.00 98.06 194 VAL A C 1
ATOM 1378 O O . VAL A 1 194 ? -11.904 -2.623 -6.131 1.00 98.06 194 VAL A O 1
ATOM 1381 N N . VAL A 1 195 ? -11.154 -2.151 -8.191 1.00 97.81 195 VAL A N 1
ATOM 1382 C CA . VAL A 1 195 ? -12.069 -1.012 -8.404 1.00 97.81 195 VAL A CA 1
ATOM 1383 C C . VAL A 1 195 ? -13.519 -1.474 -8.260 1.00 97.81 195 VAL A C 1
ATOM 1385 O O . VAL A 1 195 ? -14.304 -0.843 -7.553 1.00 97.81 195 VAL A O 1
ATOM 1388 N N . SER A 1 196 ? -13.866 -2.592 -8.898 1.00 97.75 196 SER A N 1
ATOM 1389 C CA . SER A 1 196 ? -15.217 -3.156 -8.860 1.00 97.75 196 SER A CA 1
ATOM 1390 C C . SER A 1 196 ? -15.621 -3.558 -7.436 1.00 97.75 196 SER A C 1
ATOM 1392 O O . SER A 1 196 ? -16.705 -3.193 -6.978 1.00 97.75 196 SER A O 1
ATOM 1394 N N . ALA A 1 197 ? -14.727 -4.220 -6.698 1.00 98.38 197 ALA A N 1
ATOM 1395 C CA . ALA A 1 197 ? -14.951 -4.603 -5.306 1.00 98.38 197 ALA A CA 1
ATOM 1396 C C . ALA A 1 197 ? -15.097 -3.387 -4.371 1.00 98.38 197 ALA A C 1
ATOM 1398 O O . ALA A 1 197 ? -16.003 -3.353 -3.539 1.00 98.38 197 ALA A O 1
ATOM 1399 N N . LEU A 1 198 ? -14.266 -2.352 -4.534 1.00 98.50 198 LEU A N 1
ATOM 1400 C CA . LEU A 1 198 ? -14.342 -1.112 -3.750 1.00 98.50 198 LEU A CA 1
ATOM 1401 C C . LEU A 1 198 ? -15.623 -0.309 -4.025 1.00 98.50 198 LEU A C 1
ATOM 1403 O O . LEU A 1 198 ? -16.121 0.378 -3.131 1.00 98.50 198 LEU A O 1
ATOM 1407 N N . LEU A 1 199 ? -16.164 -0.385 -5.244 1.00 97.56 199 LEU A N 1
ATOM 1408 C CA . LEU A 1 199 ? -17.447 0.229 -5.592 1.00 97.56 199 LEU A CA 1
ATOM 1409 C C . LEU A 1 199 ? -18.640 -0.549 -5.024 1.00 97.56 199 LEU A C 1
ATOM 1411 O O . LEU A 1 199 ? -19.626 0.073 -4.638 1.00 97.56 199 LEU A O 1
ATOM 1415 N N . ALA A 1 200 ? -18.555 -1.881 -4.978 1.00 97.75 200 ALA A N 1
ATOM 1416 C CA . ALA A 1 200 ? -19.637 -2.749 -4.515 1.00 97.75 200 ALA A CA 1
ATOM 1417 C C . ALA A 1 200 ? -19.695 -2.904 -2.985 1.00 97.75 200 ALA A C 1
ATOM 1419 O O . ALA A 1 200 ? -20.765 -3.161 -2.435 1.00 97.75 200 ALA A O 1
ATOM 1420 N N . THR A 1 201 ? -18.563 -2.768 -2.289 1.00 98.06 201 THR A N 1
ATOM 1421 C CA . THR A 1 201 ? -18.490 -3.014 -0.844 1.00 98.06 201 THR A CA 1
ATOM 1422 C C . THR A 1 201 ? -19.238 -1.965 -0.014 1.00 98.06 201 THR A C 1
ATOM 1424 O O . THR A 1 201 ? -19.106 -0.752 -0.221 1.00 98.06 201 THR A O 1
ATOM 1427 N N . ALA A 1 202 ? -19.963 -2.447 1.000 1.00 96.44 202 ALA A N 1
ATOM 1428 C CA . ALA A 1 202 ? -20.578 -1.629 2.046 1.00 96.44 202 ALA A CA 1
ATOM 1429 C C . ALA A 1 202 ? -19.565 -1.152 3.106 1.00 96.44 202 ALA A C 1
ATOM 1431 O O . ALA A 1 202 ? -19.927 -0.389 4.006 1.00 96.44 202 ALA A O 1
ATOM 1432 N N . ALA A 1 203 ? -18.304 -1.590 3.016 1.00 96.94 203 ALA A N 1
ATOM 1433 C CA . ALA A 1 203 ? -17.240 -1.141 3.897 1.00 96.94 203 ALA A CA 1
ATOM 1434 C C . ALA A 1 203 ? -17.079 0.380 3.835 1.00 96.94 203 ALA A C 1
ATOM 1436 O O . ALA A 1 203 ? -17.095 0.981 2.751 1.00 96.94 203 ALA A O 1
ATOM 1437 N N . ARG A 1 204 ? -16.837 0.996 4.993 1.00 97.50 204 ARG A N 1
ATOM 1438 C CA . ARG A 1 204 ? -16.469 2.409 5.060 1.00 97.50 204 ARG A CA 1
ATOM 1439 C C . ARG A 1 204 ? -15.034 2.577 4.572 1.00 97.50 204 ARG A C 1
ATOM 1441 O O . ARG A 1 204 ? -14.100 2.027 5.155 1.00 97.50 204 ARG A O 1
ATOM 1448 N N . LYS A 1 205 ? -14.863 3.348 3.504 1.00 98.38 205 LYS A N 1
ATOM 1449 C CA . LYS A 1 205 ? -13.590 3.582 2.820 1.00 98.38 205 LYS A CA 1
ATOM 1450 C C . LYS A 1 205 ? -12.944 4.847 3.366 1.00 98.38 205 LYS A C 1
ATOM 1452 O O . LYS A 1 205 ? -13.463 5.946 3.162 1.00 98.38 205 LYS A O 1
ATOM 1457 N N . VAL A 1 206 ? -11.815 4.702 4.049 1.00 98.44 206 VAL A N 1
ATOM 1458 C CA . VAL A 1 206 ? -11.065 5.824 4.624 1.00 98.44 206 VAL A CA 1
ATOM 1459 C C . VAL A 1 206 ? -9.710 5.912 3.947 1.00 98.44 206 VAL A C 1
ATOM 1461 O O . VAL A 1 206 ? -8.929 4.966 3.990 1.00 98.44 206 VAL A O 1
ATOM 1464 N N . TRP A 1 207 ? -9.413 7.050 3.332 1.00 98.38 207 TRP A N 1
ATOM 1465 C CA . TRP A 1 207 ? -8.068 7.310 2.831 1.00 98.38 207 TRP A CA 1
ATOM 1466 C C . TRP A 1 207 ? -7.234 8.010 3.898 1.00 98.38 207 TRP A C 1
ATOM 1468 O O . TRP A 1 207 ? -7.664 9.015 4.467 1.00 98.38 207 TRP A O 1
ATOM 1478 N N . ILE A 1 208 ? -6.051 7.463 4.167 1.00 97.88 208 ILE A N 1
ATOM 1479 C CA . ILE A 1 208 ? -5.054 8.054 5.053 1.00 97.88 208 ILE A CA 1
ATOM 1480 C C . ILE A 1 208 ? -4.134 8.894 4.173 1.00 97.88 208 ILE A C 1
ATOM 1482 O O . ILE A 1 208 ? -3.378 8.369 3.351 1.00 97.88 208 ILE A O 1
ATOM 1486 N N . CYS A 1 209 ? -4.280 10.211 4.282 1.00 95.75 209 CYS A N 1
ATOM 1487 C CA . CYS A 1 209 ? -3.567 11.153 3.439 1.00 95.75 209 CYS A CA 1
ATOM 1488 C C . CYS A 1 209 ? -2.074 11.156 3.770 1.00 95.75 209 CYS A C 1
ATOM 1490 O O . CYS A 1 209 ? -1.677 11.059 4.928 1.00 95.75 209 CYS A O 1
ATOM 1492 N N . ASN A 1 210 ? -1.242 11.318 2.742 1.00 95.12 210 ASN A N 1
ATOM 1493 C CA . ASN A 1 210 ? 0.176 11.581 2.950 1.00 95.12 210 ASN A CA 1
ATOM 1494 C C . ASN A 1 210 ? 0.360 12.945 3.620 1.00 95.12 210 ASN A C 1
ATOM 1496 O O . ASN A 1 210 ? -0.442 13.849 3.403 1.00 95.12 210 ASN A O 1
ATOM 1500 N N . LEU A 1 211 ? 1.435 13.092 4.390 1.00 94.62 211 LEU A N 1
ATOM 1501 C CA . LEU A 1 211 ? 1.776 14.342 5.073 1.00 94.62 211 LEU A CA 1
ATOM 1502 C C . LEU A 1 211 ? 2.439 15.344 4.117 1.00 94.62 211 LEU A C 1
ATOM 1504 O O . LEU A 1 211 ? 2.235 16.551 4.222 1.00 94.62 211 LEU A O 1
ATOM 1508 N N . GLN A 1 212 ? 3.205 14.836 3.152 1.00 93.94 212 GLN A N 1
ATOM 1509 C CA . GLN A 1 212 ? 3.973 15.632 2.198 1.00 93.94 212 GLN A CA 1
ATOM 1510 C C . GLN A 1 212 ? 3.734 15.189 0.759 1.00 93.94 212 GLN A C 1
ATOM 1512 O O . GLN A 1 212 ? 3.306 14.060 0.484 1.00 93.94 212 GLN A O 1
ATOM 1517 N N . ARG A 1 213 ? 4.023 16.097 -0.174 1.00 92.81 213 ARG A N 1
ATOM 1518 C CA . ARG A 1 213 ? 4.051 15.776 -1.602 1.00 92.81 213 ARG A CA 1
ATOM 1519 C C . ARG A 1 213 ? 5.311 14.987 -1.917 1.00 92.81 213 ARG A C 1
ATOM 1521 O O . ARG A 1 213 ? 6.394 15.293 -1.431 1.00 92.81 213 ARG A O 1
ATOM 1528 N N . GLN A 1 214 ? 5.181 13.993 -2.783 1.00 88.88 214 GLN A N 1
ATOM 1529 C CA . GLN A 1 214 ? 6.323 13.217 -3.242 1.00 88.88 214 GLN A CA 1
ATOM 1530 C C . GLN A 1 214 ? 6.904 13.855 -4.507 1.00 88.88 214 GLN A C 1
ATOM 1532 O O . GLN A 1 214 ? 6.150 14.040 -5.470 1.00 88.88 214 GLN A O 1
ATOM 1537 N N . PRO A 1 215 ? 8.216 14.164 -4.544 1.00 82.62 215 PRO A N 1
ATOM 1538 C CA . PR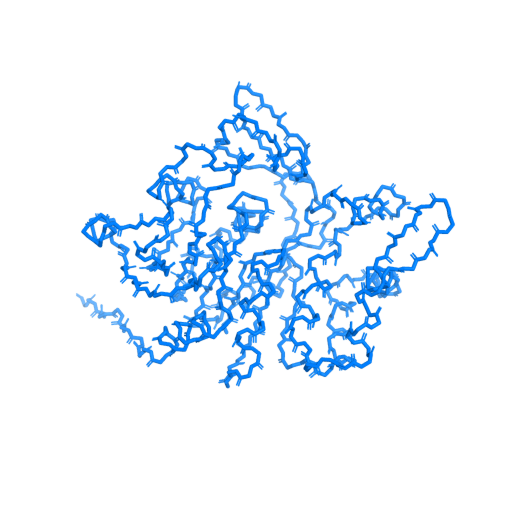O A 1 215 ? 8.838 14.894 -5.648 1.00 82.62 215 PRO A CA 1
ATOM 1539 C C . PRO A 1 215 ? 8.589 14.308 -7.043 1.00 82.62 215 PRO A C 1
ATOM 1541 O O . PRO A 1 215 ? 8.462 15.074 -7.993 1.00 82.62 215 PRO A O 1
ATOM 1544 N N . GLY A 1 216 ? 8.503 12.979 -7.172 1.00 80.62 216 GLY A N 1
ATOM 1545 C CA . GLY A 1 216 ? 8.314 12.310 -8.465 1.00 80.62 216 GLY A CA 1
ATOM 1546 C C . GLY A 1 216 ? 6.892 11.821 -8.765 1.00 80.62 216 GLY A C 1
ATOM 1547 O O . GLY A 1 216 ? 6.643 11.254 -9.820 1.00 80.62 216 GLY A O 1
ATOM 1548 N N . GLU A 1 217 ? 5.936 12.015 -7.854 1.00 84.44 217 GLU A N 1
ATOM 1549 C CA . GLU A 1 217 ? 4.569 11.495 -8.031 1.00 84.44 217 GLU A CA 1
ATOM 1550 C C . GLU A 1 217 ? 3.516 12.582 -7.889 1.00 84.44 217 GLU A C 1
ATOM 1552 O O . GLU A 1 217 ? 2.606 12.700 -8.712 1.00 84.44 217 GLU A O 1
ATOM 1557 N N . THR A 1 218 ? 3.629 13.379 -6.828 1.00 90.50 218 THR A N 1
ATOM 1558 C CA . THR A 1 218 ? 2.599 14.343 -6.437 1.00 90.50 218 THR A CA 1
ATOM 1559 C C . THR A 1 218 ? 3.133 15.763 -6.290 1.00 90.50 218 THR A C 1
ATOM 1561 O O . THR A 1 218 ? 2.463 16.631 -5.721 1.00 90.50 218 THR A O 1
ATOM 1564 N N . ALA A 1 219 ? 4.310 16.041 -6.857 1.00 86.62 219 ALA A N 1
ATOM 1565 C CA . ALA A 1 219 ? 4.846 17.389 -6.964 1.00 86.62 219 ALA A CA 1
ATOM 1566 C C . ALA A 1 219 ? 3.832 18.331 -7.633 1.00 86.62 219 ALA A C 1
ATOM 1568 O O . ALA A 1 219 ? 3.230 18.022 -8.662 1.00 86.62 219 ALA A O 1
ATOM 1569 N N . GLY A 1 220 ? 3.588 19.479 -6.997 1.00 86.88 220 GLY A N 1
ATOM 1570 C CA . GLY A 1 220 ? 2.601 20.462 -7.452 1.00 86.88 220 GLY A CA 1
ATOM 1571 C C . GLY A 1 220 ? 1.131 20.040 -7.302 1.00 86.88 220 GLY A C 1
ATOM 1572 O O . GLY A 1 220 ? 0.241 20.843 -7.586 1.00 86.88 220 GLY A O 1
ATOM 1573 N N . MET A 1 221 ? 0.825 18.826 -6.827 1.00 92.50 221 MET A N 1
ATOM 1574 C CA . MET A 1 221 ? -0.557 18.413 -6.581 1.00 92.50 221 MET A CA 1
ATOM 1575 C C . MET A 1 221 ? -1.082 19.022 -5.282 1.00 92.50 221 MET A C 1
ATOM 1577 O O . MET A 1 221 ? -0.540 18.809 -4.200 1.00 92.50 221 MET A O 1
ATOM 1581 N N . SER A 1 222 ? -2.214 19.720 -5.352 1.00 92.75 222 SER A N 1
ATOM 1582 C CA . SER A 1 222 ? -2.959 20.086 -4.145 1.00 92.75 222 SER A CA 1
ATOM 1583 C C . SER A 1 222 ? -3.512 18.840 -3.440 1.00 92.75 222 SER A C 1
ATOM 1585 O O . SER A 1 222 ? -3.631 17.766 -4.040 1.00 92.75 222 SER A O 1
ATOM 1587 N N . ALA A 1 223 ? -3.923 18.976 -2.179 1.00 92.06 223 ALA A N 1
ATOM 1588 C CA . ALA A 1 223 ? -4.609 17.904 -1.454 1.00 92.06 223 ALA A CA 1
ATOM 1589 C C . ALA A 1 223 ? -5.880 17.439 -2.202 1.00 92.06 223 ALA A C 1
ATOM 1591 O O . ALA A 1 223 ? -6.104 16.249 -2.424 1.00 92.06 223 ALA A O 1
ATOM 1592 N N . SER A 1 224 ? -6.658 18.381 -2.748 1.00 91.94 224 SER A N 1
ATOM 1593 C CA . SER A 1 224 ? -7.792 18.083 -3.637 1.00 91.94 224 SER A CA 1
ATOM 1594 C C . SER A 1 224 ? -7.379 17.379 -4.933 1.00 91.94 224 SER A C 1
ATOM 1596 O O . SER A 1 224 ? -8.164 16.609 -5.485 1.00 91.94 224 SER A O 1
ATOM 1598 N N . GLY A 1 225 ? -6.162 17.632 -5.423 1.00 94.62 225 GLY A N 1
ATOM 1599 C CA . GLY A 1 225 ? -5.566 16.941 -6.563 1.00 94.62 225 GLY A CA 1
ATOM 1600 C C . GLY A 1 225 ? -5.357 15.450 -6.303 1.00 94.62 225 GLY A C 1
ATOM 1601 O O . GLY A 1 225 ? -5.651 14.643 -7.183 1.00 94.62 225 GLY A O 1
ATOM 1602 N N . HIS A 1 226 ? -4.954 15.071 -5.087 1.00 95.12 226 HIS A N 1
ATOM 1603 C CA . HIS A 1 226 ? -4.822 13.666 -4.685 1.00 95.12 226 HIS A CA 1
ATOM 1604 C C . HIS A 1 226 ? -6.188 12.963 -4.694 1.00 95.12 226 HIS A C 1
ATOM 1606 O O . HIS A 1 226 ? -6.355 11.918 -5.322 1.00 95.12 226 HIS A O 1
ATOM 1612 N N . LEU A 1 227 ? -7.213 13.595 -4.109 1.00 94.56 227 LEU A N 1
ATOM 1613 C CA . LEU A 1 227 ? -8.582 13.065 -4.134 1.00 94.56 227 LEU A CA 1
ATOM 1614 C C . LEU A 1 227 ? -9.142 12.969 -5.566 1.00 94.56 227 LEU A C 1
ATOM 1616 O O . LEU A 1 227 ? -9.865 12.030 -5.904 1.00 94.56 227 LEU A O 1
ATOM 1620 N N . ALA A 1 228 ? -8.807 13.929 -6.432 1.00 94.94 228 ALA A N 1
ATOM 1621 C CA . ALA A 1 228 ? -9.175 13.887 -7.843 1.00 94.94 228 ALA A CA 1
ATOM 1622 C C . ALA A 1 228 ? -8.452 12.761 -8.602 1.00 94.94 228 ALA A C 1
ATOM 1624 O O . ALA A 1 228 ? -9.040 12.164 -9.504 1.00 94.94 228 ALA A O 1
ATOM 1625 N N . ALA A 1 229 ? -7.202 12.450 -8.250 1.00 95.88 229 ALA A N 1
ATOM 1626 C CA . ALA A 1 229 ? -6.472 11.315 -8.806 1.00 95.88 229 ALA A CA 1
ATOM 1627 C C . ALA A 1 229 ? -7.112 9.981 -8.393 1.00 95.88 229 ALA A C 1
ATOM 1629 O O . ALA A 1 229 ? -7.371 9.166 -9.277 1.00 95.88 229 ALA A O 1
ATOM 1630 N N . LEU A 1 230 ? -7.479 9.800 -7.117 1.00 96.88 230 LEU A N 1
ATOM 1631 C CA . LEU A 1 230 ? -8.251 8.634 -6.657 1.00 96.88 230 LEU A CA 1
ATOM 1632 C C . LEU A 1 230 ? -9.547 8.468 -7.466 1.00 96.88 230 LEU A C 1
ATOM 1634 O O . LEU A 1 230 ? -9.765 7.432 -8.095 1.00 96.88 230 LEU A O 1
ATOM 1638 N N . ARG A 1 231 ? -10.363 9.529 -7.554 1.00 96.06 231 ARG A N 1
ATOM 1639 C CA . ARG A 1 231 ? -11.640 9.499 -8.292 1.00 96.06 231 ARG A CA 1
ATOM 1640 C C . ARG A 1 231 ? -11.475 9.175 -9.771 1.00 96.06 231 ARG A C 1
ATOM 1642 O O . ARG A 1 231 ? -12.302 8.465 -10.335 1.00 96.06 231 ARG A O 1
ATOM 1649 N N . ARG A 1 232 ? -10.414 9.677 -10.404 1.00 96.00 232 ARG A N 1
ATOM 1650 C CA . ARG A 1 232 ? -10.108 9.406 -11.815 1.00 96.00 232 ARG A CA 1
ATOM 1651 C C . ARG A 1 232 ? -9.761 7.940 -12.078 1.00 96.00 232 ARG A C 1
ATOM 1653 O O . ARG A 1 232 ? -9.993 7.469 -13.184 1.00 96.00 232 ARG A O 1
ATOM 1660 N N . HIS A 1 233 ? -9.274 7.227 -11.066 1.00 96.94 233 HIS A N 1
ATOM 1661 C CA . HIS A 1 233 ? -9.038 5.782 -11.106 1.00 96.94 233 HIS A CA 1
ATOM 1662 C C . HIS A 1 233 ? -10.237 4.971 -10.584 1.00 96.94 233 HIS A C 1
ATOM 1664 O O . HIS A 1 233 ? -10.097 3.793 -10.284 1.00 96.94 233 HIS A O 1
ATOM 1670 N N . GLY A 1 234 ? -11.419 5.586 -10.467 1.00 96.00 234 GLY A N 1
ATOM 1671 C CA . GLY A 1 234 ? -12.638 4.914 -10.011 1.00 96.00 234 GLY A CA 1
ATOM 1672 C C . GLY A 1 234 ? -12.775 4.807 -8.492 1.00 96.00 234 GLY A C 1
ATOM 1673 O O . GLY A 1 234 ? -13.763 4.257 -8.015 1.00 96.00 234 GLY A O 1
ATOM 1674 N N . ILE A 1 235 ? -11.841 5.369 -7.720 1.00 97.38 235 ILE A N 1
ATOM 1675 C CA . ILE A 1 235 ? -11.811 5.213 -6.264 1.00 97.38 235 ILE A CA 1
ATOM 1676 C C . ILE A 1 235 ? -12.561 6.357 -5.591 1.00 97.38 235 ILE A C 1
ATOM 1678 O O . ILE A 1 235 ? -12.203 7.533 -5.712 1.00 97.38 235 ILE A O 1
ATOM 1682 N N . ARG A 1 236 ? -13.620 6.007 -4.860 1.00 96.19 236 ARG A N 1
ATOM 1683 C CA . ARG A 1 236 ? -14.388 6.928 -4.017 1.00 96.19 236 ARG A CA 1
ATOM 1684 C C . ARG A 1 236 ? -14.170 6.551 -2.561 1.00 96.19 236 ARG A C 1
ATOM 1686 O O . ARG A 1 236 ? -14.220 5.378 -2.215 1.00 96.19 236 ARG A O 1
ATOM 1693 N N . VAL A 1 237 ? -13.925 7.557 -1.733 1.00 97.62 237 VAL A N 1
ATOM 1694 C CA . VAL A 1 237 ? -13.684 7.393 -0.299 1.00 97.62 237 VAL A CA 1
ATOM 1695 C C . VAL A 1 237 ? -14.766 8.129 0.467 1.00 97.62 237 VAL A C 1
ATOM 1697 O O . VAL A 1 237 ? -15.209 9.194 0.031 1.00 97.62 237 VAL A O 1
ATOM 1700 N N . ASP A 1 238 ? -15.173 7.551 1.588 1.00 97.75 238 ASP A N 1
ATOM 1701 C CA . ASP A 1 238 ? -16.216 8.089 2.457 1.00 97.75 238 ASP A CA 1
ATOM 1702 C C . ASP A 1 238 ? -15.625 9.106 3.437 1.00 97.75 238 ASP A C 1
ATOM 1704 O O . ASP A 1 238 ? -16.283 10.073 3.814 1.00 97.75 238 ASP A O 1
ATOM 1708 N N . ALA A 1 239 ? -14.358 8.921 3.821 1.00 97.81 239 ALA A N 1
ATOM 1709 C CA . ALA A 1 239 ? -13.649 9.824 4.715 1.00 97.81 239 ALA A CA 1
ATOM 1710 C C . ALA A 1 239 ? -12.167 9.979 4.351 1.00 97.81 239 ALA A C 1
ATOM 1712 O O . ALA A 1 239 ? -11.571 9.115 3.700 1.00 97.81 239 ALA A O 1
ATOM 1713 N N . VAL A 1 240 ? -11.568 11.075 4.818 1.00 98.06 240 VAL A N 1
ATOM 1714 C CA . VAL A 1 240 ? -10.125 11.329 4.742 1.00 98.06 240 VAL A CA 1
ATOM 1715 C C . VAL A 1 240 ? -9.586 11.591 6.140 1.00 98.06 240 VAL A C 1
ATOM 1717 O O . VAL A 1 240 ? -10.012 12.541 6.799 1.00 98.06 240 VAL A O 1
ATOM 1720 N N . LEU A 1 241 ? -8.639 10.756 6.566 1.00 97.94 241 LEU A N 1
ATOM 1721 C CA . LEU A 1 241 ? -7.782 11.006 7.719 1.00 97.94 241 LEU A CA 1
ATOM 1722 C C . LEU A 1 241 ? -6.588 11.841 7.253 1.00 97.94 241 LEU A C 1
ATOM 1724 O O . LEU A 1 241 ? -5.885 11.437 6.328 1.00 97.94 241 LEU A O 1
ATOM 1728 N N . TYR A 1 242 ? -6.380 13.004 7.862 1.00 97.50 242 TYR A N 1
ATOM 1729 C CA . TYR A 1 242 ? -5.275 13.895 7.515 1.00 97.50 242 TYR A CA 1
ATOM 1730 C C . TYR A 1 242 ? -4.806 14.698 8.722 1.00 97.50 242 TYR A C 1
ATOM 1732 O O . TYR A 1 242 ? -5.572 14.936 9.662 1.00 97.50 242 TYR A O 1
ATOM 1740 N N . ASP A 1 243 ? -3.566 15.161 8.627 1.00 97.12 243 ASP A N 1
ATOM 1741 C CA . ASP A 1 243 ? -2.979 16.099 9.567 1.00 97.12 243 ASP A CA 1
ATOM 1742 C C . ASP A 1 243 ? -3.274 17.549 9.144 1.00 97.12 243 ASP A C 1
ATOM 1744 O O . ASP A 1 243 ? -2.956 17.929 8.011 1.00 97.12 243 ASP A O 1
ATOM 1748 N N . PRO A 1 244 ? -3.924 18.365 9.997 1.00 95.69 244 PRO A N 1
ATOM 1749 C CA . PRO A 1 244 ? -4.188 19.773 9.705 1.00 95.69 244 PRO A CA 1
ATOM 1750 C C . PRO A 1 244 ? -2.934 20.628 9.492 1.00 95.69 244 PRO A C 1
ATOM 1752 O O . PRO A 1 244 ? -3.021 21.628 8.781 1.00 95.69 244 PRO A O 1
ATOM 1755 N N . GLU A 1 245 ? -1.807 20.254 10.096 1.00 94.19 245 GLU A N 1
ATOM 1756 C CA . GLU A 1 245 ? -0.548 21.009 10.084 1.00 94.19 245 GLU A CA 1
ATOM 1757 C C . GLU A 1 245 ? 0.436 20.505 9.017 1.00 94.19 245 GLU A C 1
ATOM 1759 O O . GLU A 1 245 ? 1.466 21.129 8.764 1.00 94.19 245 GLU A O 1
ATOM 1764 N N . ALA A 1 246 ? 0.112 19.403 8.341 1.00 95.06 246 ALA A N 1
ATOM 1765 C CA . ALA A 1 246 ? 0.935 18.867 7.269 1.00 95.06 246 ALA A CA 1
ATOM 1766 C C . ALA A 1 246 ? 0.825 19.663 5.953 1.00 95.06 246 ALA A C 1
ATOM 1768 O O . ALA A 1 246 ? -0.140 20.388 5.693 1.00 95.06 246 ALA A O 1
ATOM 1769 N N . GLU A 1 247 ? 1.816 19.478 5.073 1.00 94.19 247 GLU A N 1
ATOM 1770 C CA . GLU A 1 247 ? 1.886 20.123 3.753 1.00 94.19 247 GLU A CA 1
ATOM 1771 C C . GLU A 1 247 ? 0.670 19.767 2.876 1.00 94.19 247 GLU A C 1
ATOM 1773 O O . GLU A 1 247 ? 0.155 20.600 2.117 1.00 94.19 247 GLU A O 1
ATOM 1778 N N . VAL A 1 248 ? 0.207 18.518 2.966 1.00 93.06 248 VAL A N 1
ATOM 1779 C CA . VAL A 1 248 ? -0.988 18.032 2.270 1.00 93.06 248 VAL A CA 1
ATOM 1780 C C . VAL A 1 248 ? -2.151 17.949 3.257 1.00 93.06 248 VAL A C 1
ATOM 1782 O O . VAL A 1 248 ? -2.459 16.898 3.812 1.00 93.06 248 VAL A O 1
ATOM 1785 N N . SER A 1 249 ? -2.837 19.075 3.438 1.00 94.06 249 SER A N 1
ATOM 1786 C CA . SER A 1 249 ? -3.983 19.202 4.343 1.00 94.06 249 SER A CA 1
ATOM 1787 C C . SER A 1 249 ? -5.250 19.684 3.627 1.00 94.06 249 SER A C 1
ATOM 1789 O O . SER A 1 249 ? -5.230 20.143 2.478 1.00 94.06 249 SER A O 1
ATOM 1791 N N . PHE A 1 250 ? -6.398 19.548 4.298 1.00 94.25 250 PHE A N 1
ATOM 1792 C CA . PHE A 1 250 ? -7.710 19.890 3.749 1.00 94.25 250 PHE A CA 1
ATOM 1793 C C . PHE A 1 250 ? -8.439 20.929 4.599 1.00 94.25 250 PHE A C 1
ATOM 1795 O O . PHE A 1 250 ? -8.479 20.846 5.826 1.00 94.25 250 PHE A O 1
ATOM 1802 N N . ALA A 1 251 ? -9.147 21.840 3.928 1.00 91.69 251 ALA A N 1
ATOM 1803 C CA . ALA A 1 251 ? -10.237 22.576 4.555 1.00 91.69 251 ALA A CA 1
ATOM 1804 C C . ALA A 1 251 ? -11.460 21.642 4.693 1.00 91.69 251 ALA A C 1
ATOM 1806 O O . ALA A 1 251 ? -11.927 21.125 3.669 1.00 91.69 251 ALA A O 1
ATOM 1807 N N . PRO A 1 252 ? -12.041 21.454 5.895 1.00 89.81 252 PRO A N 1
ATOM 1808 C CA . PRO A 1 252 ? -13.184 20.554 6.091 1.00 89.81 252 PRO A CA 1
ATOM 1809 C C . PRO A 1 252 ? -14.374 20.854 5.168 1.00 89.81 252 PRO A C 1
ATOM 1811 O O . PRO A 1 252 ? -15.014 19.946 4.639 1.00 89.81 252 PRO A O 1
ATOM 1814 N N . THR A 1 253 ? -14.625 22.136 4.886 1.00 90.88 253 THR A N 1
ATOM 1815 C CA . THR A 1 253 ? -15.686 22.585 3.969 1.00 90.88 253 THR A CA 1
ATOM 1816 C C . THR A 1 253 ? -15.479 22.097 2.532 1.00 90.88 253 THR A C 1
ATOM 1818 O O . THR A 1 253 ? -16.454 21.847 1.821 1.00 90.88 253 THR A O 1
ATOM 1821 N N . HIS A 1 254 ? -14.230 21.920 2.091 1.00 90.69 254 HIS A N 1
ATOM 1822 C CA . HIS A 1 254 ? -13.921 21.399 0.760 1.00 90.69 254 HIS A CA 1
ATOM 1823 C C . HIS A 1 254 ? -14.262 19.911 0.632 1.00 90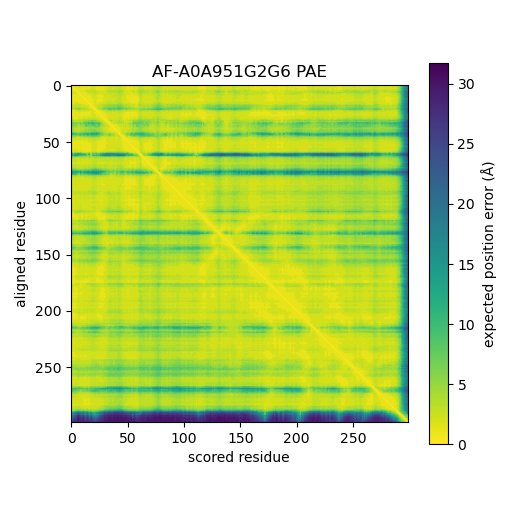.69 254 HIS A C 1
ATOM 1825 O O . HIS A 1 254 ? -14.771 19.486 -0.406 1.00 90.69 254 HIS A O 1
ATOM 1831 N N . LEU A 1 255 ? -13.995 19.127 1.680 1.00 93.62 255 LEU A N 1
ATOM 1832 C CA . LEU A 1 255 ? -14.335 17.704 1.728 1.00 93.62 255 LEU A CA 1
ATOM 1833 C C . LEU A 1 255 ? -15.855 17.507 1.822 1.00 93.62 255 LEU A C 1
ATOM 1835 O O . LEU A 1 255 ? -16.420 16.757 1.023 1.00 93.62 255 LEU A O 1
ATOM 1839 N N . ALA A 1 256 ? -16.531 18.282 2.678 1.00 91.94 256 ALA A N 1
ATOM 1840 C CA . ALA A 1 256 ? -17.984 18.229 2.840 1.00 91.94 256 ALA A CA 1
ATOM 1841 C C . ALA A 1 256 ? -18.736 18.483 1.520 1.00 91.94 256 ALA A C 1
ATOM 1843 O O . ALA A 1 256 ? -19.640 17.729 1.165 1.00 91.94 256 ALA A O 1
ATOM 1844 N N . ARG A 1 257 ? -18.306 19.473 0.719 1.00 92.00 257 ARG A N 1
ATOM 1845 C CA . ARG A 1 257 ? -18.877 19.750 -0.620 1.00 92.00 257 ARG A CA 1
ATOM 1846 C C . ARG A 1 257 ? -18.753 18.582 -1.605 1.00 92.00 257 ARG A C 1
ATOM 1848 O O . ARG A 1 257 ? -19.450 18.560 -2.614 1.00 92.00 257 ARG A O 1
ATOM 1855 N N . ARG A 1 258 ? -17.851 17.633 -1.349 1.00 91.81 258 ARG A N 1
ATOM 1856 C CA . ARG A 1 258 ? -17.634 16.432 -2.169 1.00 91.81 258 ARG A CA 1
ATOM 1857 C C . ARG A 1 258 ? -18.290 15.181 -1.577 1.00 91.81 258 ARG A C 1
ATOM 1859 O O . ARG A 1 258 ? -18.092 14.105 -2.148 1.00 91.81 258 ARG A O 1
ATOM 1866 N N . GLY A 1 259 ? -19.032 15.326 -0.475 1.00 94.38 259 GLY A N 1
ATOM 1867 C CA . GLY A 1 259 ? -19.627 14.221 0.274 1.00 94.38 259 GLY A CA 1
ATOM 1868 C C . GLY A 1 259 ? -18.589 13.348 0.978 1.00 94.38 259 GLY A C 1
ATOM 1869 O O . GLY A 1 259 ? -18.808 12.154 1.111 1.00 94.38 259 GLY A O 1
ATOM 1870 N N . VAL A 1 260 ? -17.439 13.919 1.348 1.00 96.94 260 VAL A N 1
ATOM 1871 C CA . VAL A 1 260 ? -16.349 13.202 2.017 1.00 96.94 260 VAL A CA 1
ATOM 1872 C C . VAL A 1 260 ? -16.202 13.743 3.432 1.00 96.94 260 VAL A C 1
ATOM 1874 O O . VAL A 1 260 ? -16.104 14.955 3.631 1.00 96.94 260 VAL A O 1
ATOM 1877 N N . GLU A 1 261 ? -16.187 12.859 4.422 1.00 96.81 261 GLU A N 1
ATOM 1878 C CA . GLU A 1 261 ? -15.988 13.236 5.816 1.00 96.81 261 GLU A CA 1
ATOM 1879 C C . GLU A 1 261 ? -14.530 13.636 6.078 1.00 96.81 261 GLU A C 1
ATOM 1881 O O . GLU A 1 261 ? -13.588 12.939 5.696 1.00 96.81 261 GLU A O 1
ATOM 1886 N N . ALA A 1 262 ? -14.344 14.759 6.767 1.00 97.12 262 ALA A N 1
ATOM 1887 C CA . ALA A 1 262 ? -13.043 15.207 7.239 1.00 97.12 262 ALA A CA 1
ATOM 1888 C C . ALA A 1 262 ? -12.744 14.600 8.618 1.00 97.12 262 ALA A C 1
ATOM 1890 O O . ALA A 1 262 ? -13.498 14.823 9.566 1.00 97.12 262 ALA A O 1
ATOM 1891 N N . ILE A 1 263 ? -11.624 13.887 8.748 1.00 97.06 263 ILE A N 1
ATOM 1892 C CA . ILE A 1 263 ? -11.122 13.364 10.023 1.00 97.06 263 ILE A CA 1
ATOM 1893 C C . ILE A 1 263 ? -9.766 14.031 10.315 1.00 97.06 263 ILE A C 1
ATOM 1895 O O . ILE A 1 263 ? -8.724 13.428 10.072 1.00 97.06 263 ILE A O 1
ATOM 1899 N N . PRO A 1 264 ? -9.756 15.287 10.801 1.00 97.00 264 PRO A N 1
ATOM 1900 C CA . PRO A 1 264 ? -8.522 15.972 11.170 1.00 97.00 264 PRO A CA 1
ATOM 1901 C C . PRO A 1 264 ? -7.954 15.383 12.466 1.00 97.00 264 PRO A C 1
ATOM 1903 O O . PRO A 1 264 ? -8.647 15.345 13.493 1.00 97.00 264 PRO A O 1
ATOM 1906 N N . ARG A 1 265 ? -6.704 14.925 12.440 1.00 97.00 265 ARG A N 1
ATOM 1907 C CA . ARG A 1 265 ? -5.959 14.453 13.616 1.00 97.00 265 ARG A CA 1
ATOM 1908 C C . ARG A 1 265 ? -4.488 14.828 13.465 1.00 97.00 265 ARG A C 1
ATOM 1910 O O . ARG A 1 265 ? -4.008 14.730 12.348 1.00 97.00 265 ARG A O 1
ATOM 1917 N N . PRO A 1 266 ? -3.774 15.188 14.540 1.00 96.19 266 PRO A N 1
ATOM 1918 C CA . PRO A 1 266 ? -2.316 15.178 14.509 1.00 96.19 266 PRO A CA 1
ATOM 1919 C C . PRO A 1 266 ? -1.831 13.772 14.135 1.00 96.19 266 PRO A C 1
ATOM 1921 O O . PRO A 1 266 ? -2.360 12.786 14.657 1.00 96.19 266 PRO A O 1
ATOM 1924 N N . LEU A 1 267 ? -0.885 13.687 13.208 1.00 95.94 267 LEU A N 1
ATOM 1925 C CA . LEU A 1 267 ? -0.298 12.452 12.690 1.00 95.94 267 LEU A CA 1
ATOM 1926 C C . LEU A 1 267 ? 1.225 12.528 12.575 1.00 95.94 267 LEU A C 1
ATOM 1928 O O . LEU A 1 267 ? 1.831 11.482 12.386 1.00 95.94 267 LEU A O 1
ATOM 1932 N N . GLN A 1 268 ? 1.829 13.710 12.673 1.00 92.69 268 GLN A N 1
ATOM 1933 C CA . GLN A 1 268 ? 3.277 13.899 12.770 1.00 92.69 268 GLN A CA 1
ATOM 1934 C C . GLN A 1 268 ? 3.628 14.628 14.072 1.00 92.69 268 GLN A C 1
ATOM 1936 O O . GLN A 1 268 ? 2.792 15.343 14.628 1.00 92.69 268 GLN A O 1
ATOM 1941 N N . ASP A 1 269 ? 4.842 14.410 14.560 1.00 90.06 269 ASP A N 1
ATOM 1942 C CA . ASP A 1 269 ? 5.418 15.103 15.708 1.00 90.06 269 ASP A CA 1
ATOM 1943 C C . ASP A 1 269 ? 6.427 16.166 15.227 1.00 90.06 269 ASP A C 1
ATOM 1945 O O . ASP A 1 269 ? 6.197 16.835 14.214 1.00 90.06 269 ASP A O 1
ATOM 1949 N N . ASP A 1 270 ? 7.537 16.336 15.945 1.00 83.62 270 ASP A N 1
ATOM 1950 C CA . ASP A 1 270 ? 8.611 17.253 15.573 1.00 83.62 270 ASP A CA 1
ATOM 1951 C C . ASP A 1 270 ? 9.390 16.812 14.316 1.00 83.62 270 ASP A C 1
ATOM 1953 O O . ASP A 1 270 ? 10.156 17.620 13.787 1.00 83.62 270 ASP A O 1
ATOM 1957 N N . GLU A 1 271 ? 9.214 15.577 13.815 1.00 84.12 271 GLU A N 1
ATOM 1958 C CA . GLU A 1 271 ? 9.791 15.089 12.553 1.00 84.12 271 GLU A CA 1
ATOM 1959 C C . GLU A 1 271 ? 8.788 15.219 11.382 1.00 84.12 271 GLU A C 1
ATOM 1961 O O . GLU A 1 271 ? 7.960 14.332 11.141 1.00 84.12 271 GLU A O 1
ATOM 1966 N N . PRO A 1 272 ? 8.849 16.296 10.571 1.00 82.75 272 PRO A N 1
ATOM 1967 C CA . PRO A 1 272 ? 7.818 16.556 9.576 1.00 82.75 272 PRO A CA 1
ATOM 1968 C C . PRO A 1 272 ? 7.872 15.544 8.430 1.00 82.75 272 PRO A C 1
ATOM 1970 O O . PRO A 1 272 ? 8.931 15.275 7.861 1.00 82.75 272 PRO A O 1
ATOM 1973 N N . GLY A 1 273 ? 6.703 15.065 8.001 1.00 84.44 273 GLY A N 1
ATOM 1974 C CA . GLY A 1 273 ? 6.573 14.171 6.845 1.00 84.44 273 GLY A CA 1
ATOM 1975 C C . GLY A 1 273 ? 6.609 12.680 7.159 1.00 84.44 273 GLY A C 1
ATOM 1976 O O . GLY A 1 273 ? 6.347 11.874 6.262 1.00 84.44 273 GLY A O 1
ATOM 1977 N N . ILE A 1 274 ? 6.859 12.308 8.413 1.00 89.25 274 ILE A N 1
ATOM 1978 C CA . ILE A 1 274 ? 6.771 10.930 8.894 1.00 89.25 274 ILE A CA 1
ATOM 1979 C C . ILE A 1 274 ? 5.558 10.827 9.817 1.00 89.25 274 ILE A C 1
ATOM 1981 O O . ILE A 1 274 ? 5.302 11.705 10.632 1.00 89.25 274 ILE A O 1
ATOM 1985 N N . HIS A 1 275 ? 4.768 9.764 9.651 1.00 91.81 275 HIS A N 1
ATOM 1986 C CA . HIS A 1 275 ? 3.661 9.518 10.566 1.00 91.81 275 HIS A CA 1
ATOM 1987 C C . HIS A 1 275 ? 4.216 9.030 11.904 1.00 91.81 275 HIS A C 1
ATOM 1989 O O . HIS A 1 275 ? 4.835 7.963 11.944 1.00 91.81 275 HIS A O 1
ATOM 1995 N N . ASP A 1 276 ? 3.941 9.759 12.982 1.00 95.38 276 ASP A N 1
ATOM 1996 C CA . ASP A 1 276 ? 4.253 9.312 14.332 1.00 95.38 276 ASP A CA 1
ATOM 1997 C C . ASP A 1 276 ? 3.420 8.053 14.665 1.00 95.38 276 ASP A C 1
ATOM 1999 O O . ASP A 1 276 ? 2.186 8.060 14.527 1.00 95.38 276 ASP A O 1
ATOM 2003 N N . PRO A 1 277 ? 4.051 6.950 15.110 1.00 92.12 277 PRO A N 1
ATOM 2004 C CA . PRO A 1 277 ? 3.348 5.699 15.379 1.00 92.12 277 PRO A CA 1
ATOM 2005 C C . PRO A 1 277 ? 2.250 5.800 16.448 1.00 92.12 277 PRO A C 1
ATOM 2007 O O . PRO A 1 277 ? 1.242 5.088 16.365 1.00 92.12 277 PRO A O 1
ATOM 2010 N N . VAL A 1 278 ? 2.422 6.653 17.463 1.00 94.00 278 VAL A N 1
ATOM 2011 C CA . VAL A 1 278 ? 1.485 6.782 18.590 1.00 94.00 278 VAL A CA 1
ATOM 2012 C C . VAL A 1 278 ? 0.264 7.601 18.180 1.00 94.00 278 VAL A C 1
ATOM 2014 O O . VAL A 1 278 ? -0.876 7.193 18.443 1.00 94.00 278 VAL A O 1
ATOM 2017 N N . LEU A 1 279 ? 0.482 8.721 17.495 1.00 96.44 279 LEU A N 1
ATOM 2018 C CA . LEU A 1 279 ? -0.558 9.575 16.937 1.00 96.44 279 LEU A CA 1
ATOM 2019 C C . LEU A 1 279 ? -1.365 8.826 15.876 1.00 96.44 279 LEU A C 1
ATOM 2021 O O . LEU A 1 279 ? -2.598 8.808 15.948 1.00 96.44 279 LEU A O 1
ATOM 2025 N N . LEU A 1 280 ? -0.694 8.111 14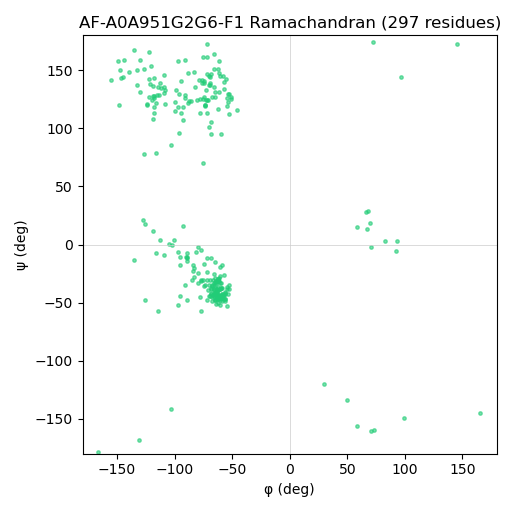.967 1.00 95.81 280 LEU A N 1
ATOM 2026 C CA . LEU A 1 280 ? -1.353 7.282 13.959 1.00 95.81 280 LEU A CA 1
ATOM 2027 C C . LEU A 1 280 ? -2.232 6.205 14.609 1.00 95.81 280 LEU A C 1
ATOM 2029 O O . LEU A 1 280 ? -3.410 6.085 14.264 1.00 95.81 280 LEU A O 1
ATOM 2033 N N . ARG A 1 281 ? -1.717 5.462 15.599 1.00 94.94 281 ARG A N 1
ATOM 2034 C CA . ARG A 1 281 ? -2.512 4.468 16.346 1.00 94.94 281 ARG A CA 1
ATOM 2035 C C . ARG A 1 281 ? -3.730 5.103 17.015 1.00 94.94 281 ARG A C 1
ATOM 2037 O O . ARG A 1 281 ? -4.831 4.559 16.936 1.00 94.94 281 ARG A O 1
ATOM 2044 N N . THR A 1 282 ? -3.551 6.254 17.655 1.00 95.94 282 THR A N 1
ATOM 2045 C CA . THR A 1 282 ? -4.634 6.975 18.339 1.00 95.94 282 THR A CA 1
ATOM 2046 C C . THR A 1 282 ? -5.719 7.418 17.356 1.00 95.94 282 THR A C 1
ATOM 2048 O O . THR A 1 282 ? -6.912 7.228 17.611 1.00 95.94 282 THR A O 1
ATOM 2051 N N . ALA A 1 283 ? -5.321 7.954 16.202 1.00 96.38 283 ALA A N 1
ATOM 2052 C CA . ALA A 1 283 ? -6.235 8.357 15.144 1.00 96.38 283 ALA A CA 1
ATOM 2053 C C . ALA A 1 283 ? -7.027 7.166 14.581 1.00 96.38 283 ALA A C 1
ATOM 2055 O O . ALA A 1 283 ? -8.253 7.244 14.462 1.00 96.38 283 ALA A O 1
ATOM 2056 N N . LEU A 1 284 ? -6.347 6.050 14.299 1.00 95.62 284 LEU A N 1
ATOM 2057 C CA . LEU A 1 284 ? -6.965 4.826 13.789 1.00 95.62 284 LEU A CA 1
ATOM 2058 C C . LEU A 1 284 ? -7.962 4.226 14.787 1.00 95.62 284 LEU A C 1
ATOM 2060 O O . LEU A 1 284 ? -9.093 3.930 14.408 1.00 95.62 284 LEU A O 1
ATOM 2064 N N . ARG A 1 285 ? -7.618 4.151 16.078 1.00 93.62 285 ARG A N 1
ATOM 2065 C CA . ARG A 1 285 ? -8.561 3.739 17.136 1.00 93.62 285 ARG A CA 1
ATOM 2066 C C . ARG A 1 285 ? -9.816 4.604 17.163 1.00 93.62 285 ARG A C 1
ATOM 2068 O O . ARG A 1 285 ? -10.924 4.085 17.272 1.00 93.62 285 ARG A O 1
ATOM 2075 N N . GLY A 1 286 ? -9.658 5.919 17.015 1.00 92.50 286 GLY A N 1
ATOM 2076 C CA . GLY A 1 286 ? -10.784 6.851 16.954 1.00 92.50 286 GLY A CA 1
ATOM 2077 C C . GLY A 1 286 ? -11.714 6.619 15.758 1.00 92.50 286 GLY A C 1
ATOM 2078 O O . GLY A 1 286 ? -12.913 6.882 15.857 1.00 92.50 286 GLY A O 1
ATOM 2079 N N . ILE A 1 287 ? -11.188 6.113 14.638 1.00 91.50 287 ILE A N 1
ATOM 2080 C CA . ILE A 1 287 ? -11.991 5.712 13.475 1.00 91.50 287 ILE A CA 1
ATOM 2081 C C . ILE A 1 287 ? -12.772 4.435 13.789 1.00 91.50 287 ILE A C 1
ATOM 2083 O O . ILE A 1 287 ? -13.978 4.394 13.550 1.00 91.50 287 ILE A O 1
ATOM 2087 N N . LEU A 1 288 ? -12.099 3.429 14.349 1.00 87.62 288 LEU A N 1
ATOM 2088 C CA . LEU A 1 288 ? -12.676 2.110 14.624 1.00 87.62 288 LEU A CA 1
ATOM 2089 C C . LEU A 1 288 ? -13.729 2.132 15.739 1.00 87.62 288 LEU A C 1
ATOM 2091 O O . LEU A 1 288 ? -14.685 1.365 15.690 1.00 87.62 288 LEU A O 1
ATOM 2095 N N . ALA A 1 289 ? -13.601 3.040 16.708 1.00 84.50 289 ALA A N 1
ATOM 2096 C CA . ALA A 1 289 ? -14.547 3.182 17.814 1.00 84.50 289 ALA A CA 1
ATOM 2097 C C . ALA A 1 289 ? -15.903 3.794 17.411 1.00 84.50 289 ALA A C 1
ATOM 2099 O O . ALA A 1 289 ? -16.837 3.808 18.214 1.00 84.50 289 ALA A O 1
ATOM 2100 N N . ARG A 1 290 ? -16.035 4.344 16.196 1.00 73.75 290 ARG A N 1
ATOM 2101 C CA . ARG A 1 290 ? -17.288 4.968 15.758 1.00 73.75 290 ARG A CA 1
ATOM 2102 C C . ARG A 1 290 ? -18.286 3.899 15.291 1.00 73.75 290 ARG A C 1
ATOM 2104 O O . ARG A 1 290 ? -17.964 3.145 14.370 1.00 73.75 290 ARG A O 1
ATOM 2111 N N . PRO A 1 291 ? -19.509 3.854 15.857 1.00 56.66 291 PRO A N 1
ATOM 2112 C CA . PRO A 1 291 ? -20.555 2.977 15.349 1.00 56.66 291 PRO A CA 1
ATOM 2113 C C . PRO A 1 291 ? -20.897 3.356 13.904 1.00 56.66 291 PRO A C 1
ATOM 2115 O O . PRO A 1 291 ? -20.828 4.532 13.526 1.00 56.66 291 PRO A O 1
ATOM 2118 N N . ARG A 1 292 ? -21.269 2.360 13.087 1.00 59.03 292 ARG A N 1
ATOM 2119 C CA . ARG A 1 292 ? -21.772 2.598 11.728 1.00 59.03 292 ARG A CA 1
ATOM 2120 C C . ARG A 1 292 ? -22.894 3.636 11.800 1.00 59.03 292 ARG A C 1
ATOM 2122 O O . ARG A 1 292 ? -23.886 3.414 12.488 1.00 59.03 292 ARG A O 1
ATOM 2129 N N . GLN A 1 293 ? -22.776 4.727 11.044 1.00 52.25 293 GLN A N 1
ATOM 2130 C CA . GLN A 1 293 ? -23.982 5.403 10.577 1.00 52.25 293 GLN A CA 1
ATOM 2131 C C . GLN A 1 293 ? -24.610 4.432 9.584 1.00 52.25 293 GLN A C 1
ATOM 2133 O O . GLN A 1 293 ? -24.170 4.332 8.440 1.00 52.25 293 GLN A O 1
ATOM 2138 N N . THR A 1 294 ? -25.552 3.618 10.054 1.00 41.00 294 THR A N 1
ATOM 2139 C CA . THR A 1 294 ? -26.418 2.863 9.160 1.00 41.00 294 THR A CA 1
ATOM 2140 C C . THR A 1 294 ? -27.056 3.884 8.234 1.00 41.00 294 THR A C 1
ATOM 2142 O O . THR A 1 294 ? -27.704 4.827 8.689 1.00 41.00 294 THR A O 1
ATOM 2145 N N . ALA A 1 295 ? -26.802 3.746 6.933 1.00 41.22 295 ALA A N 1
ATOM 2146 C CA . ALA A 1 295 ? -27.568 4.469 5.941 1.00 41.22 295 ALA A CA 1
ATOM 2147 C C . ALA A 1 295 ? -29.036 4.174 6.252 1.00 41.22 295 ALA A C 1
ATOM 2149 O O . ALA A 1 295 ? -29.464 3.021 6.200 1.00 41.22 295 ALA A O 1
ATOM 2150 N N . SER A 1 296 ? -29.754 5.211 6.686 1.00 36.81 296 SER A N 1
ATOM 2151 C CA . SER A 1 296 ? -31.199 5.186 6.826 1.00 36.81 296 SER A CA 1
ATOM 2152 C C . SER A 1 296 ? -31.749 4.569 5.550 1.00 36.81 2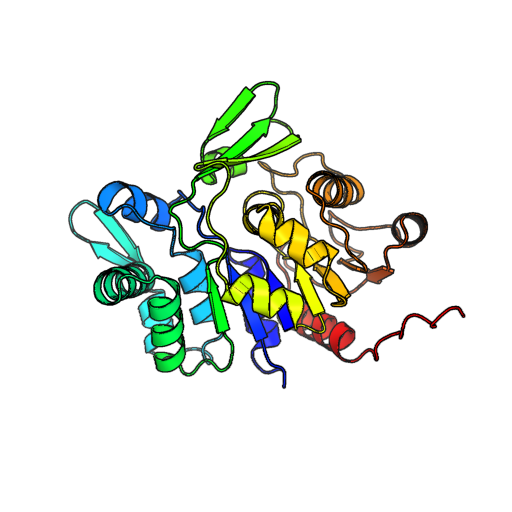96 SER A C 1
ATOM 2154 O O . SER A 1 296 ? -31.535 5.112 4.464 1.00 36.81 296 SER A O 1
ATOM 2156 N N . ALA A 1 297 ? -32.382 3.404 5.683 1.00 37.22 297 ALA A N 1
ATOM 2157 C CA . ALA A 1 297 ? -33.217 2.851 4.642 1.00 37.22 297 ALA A CA 1
ATOM 2158 C C . ALA A 1 297 ? -34.321 3.883 4.398 1.00 37.22 297 ALA A C 1
ATOM 2160 O O . ALA A 1 297 ? -35.291 3.962 5.149 1.00 37.22 297 ALA A O 1
ATOM 2161 N N . ALA A 1 298 ? -34.110 4.742 3.403 1.00 35.50 298 ALA A N 1
ATOM 2162 C CA . ALA A 1 298 ? -35.166 5.563 2.858 1.00 35.50 298 ALA A CA 1
ATOM 2163 C C . ALA A 1 298 ? -36.090 4.612 2.094 1.00 35.50 298 ALA A C 1
ATOM 2165 O O . ALA A 1 298 ? -35.746 4.122 1.018 1.00 35.50 298 ALA A O 1
ATOM 2166 N N . SER A 1 299 ? -37.189 4.292 2.775 1.00 36.59 299 SER A N 1
ATOM 2167 C CA . SER A 1 299 ? -38.453 3.774 2.252 1.00 36.59 299 SER A CA 1
ATOM 2168 C C . SER A 1 299 ? -38.899 4.475 0.978 1.00 36.59 299 SER A C 1
ATOM 2170 O O . SER A 1 299 ? -38.789 5.726 0.968 1.00 36.59 299 SER A O 1
#

Solvent-accessible surface area (backbone atoms only — not comparable to full-atom values): 15538 Å² total; per-residue (Å²): 54,24,38,34,12,20,57,68,37,30,22,50,52,38,47,43,46,62,82,51,100,64,66,40,34,37,34,24,33,30,36,54,50,46,72,54,30,20,53,47,30,73,76,72,45,63,51,27,41,55,36,50,42,42,43,50,46,31,40,25,65,89,82,39,71,64,53,56,47,32,64,41,67,40,83,42,90,90,85,38,68,32,36,40,29,44,56,50,44,48,53,38,16,67,74,65,73,33,62,51,60,21,42,46,52,52,30,57,78,51,66,33,90,52,49,59,32,46,37,41,80,45,57,40,39,34,29,32,37,29,79,91,46,78,42,69,34,31,57,53,44,55,64,27,85,48,67,68,74,47,81,49,46,42,56,80,78,62,52,62,27,66,69,40,52,48,42,46,51,72,16,68,36,34,35,36,33,24,39,53,63,61,74,11,28,37,56,36,44,53,38,72,68,48,28,50,34,62,70,70,27,87,28,50,27,34,35,36,53,47,38,51,68,42,76,16,67,35,57,94,52,49,49,68,45,52,57,50,51,40,45,73,50,62,44,76,54,50,28,38,38,31,26,73,86,35,82,31,36,76,61,55,70,65,33,50,77,70,67,20,45,67,43,78,37,70,28,52,65,95,55,81,68,44,75,32,62,66,40,42,28,53,49,52,50,60,58,70,70,52,76,80,80,70,78,74,81,80,124

Nearest PDB structures (foldseek):
  2ppv-assembly1_A-2  TM=9.293E-01  e=2.496E-28  Staphylococcus epidermidis ATCC 12228
  2o2z-assembly1_A  TM=9.316E-01  e=1.482E-27  Halalkalibacterium halodurans
  2o2z-assembly2_D  TM=9.374E-01  e=1.728E-26  Halalkalibacterium halodurans
  2o2z-assembly2_C  TM=9.329E-01  e=8.794E-27  Halalkalibacterium halodurans
  2o2z-assembly1_B  TM=9.336E-01  e=2.078E-26  Halalkalibacterium halodurans

Foldseek 3Di:
DEEFWFDPFLLLLLLLCLPPPDAYEYAWEQQALDDQQVLCCVPPNFTGCPRLLSNLLSNFDPPDPVSVQQQDWDQDDPSGTDRNVRVQLVVQCVVVVFSQVSSQVVSVVSVGSYGYGYQFRGHKWKWFDWPNDIDTHLVRQLAAQTATDDMAMVVRQTHTDPVLLVCLQPDQAYEFTDDQLVSIRCSRCLRPSNLVSQVPHPHQYEYEYFLDARNRYQVVNALVNSQVSCVSSNHDHQEYEYECPGPRHDDQVVCVVVNYGYQYFHQDDPDGRDGDSVRSSVSVVVVVPDDDPPPPPPD

Secondary structure (DSSP, 8-state):
-EEEE-HHHHHHHHHHHTTSSS--EEEE-----SHHHHHHHHHH-S---HHHHHHHHHHSPTT-HHHHHHHSEEEETTTEEEEHHHHHHHHHHHHHT-HHHHHHHHHHHTT-SSEEEESBSS--EEEEEETTEEEESHHHHHT--SPEEEEEEESSS--B-HHHHHHHHH-SEEEE-SS-IIIIIIHHHTSHHHHHHHHH--SEEEEE--SS--TTTTTT--HHHHHHHHHHTT---SEEEE-TTSSS---HHHHHTTT-EEEE-----SSTTS--HHHHHHHHHHHHTSPP-------

Mean predicted aligned error: 4.66 Å

pLDDT: mean 92.01, std 9.82, range [35.5, 98.75]

Radius of gyration: 18.41 Å; Cα contacts (8 Å, |Δi|>4): 624; chains: 1; bounding box: 65×47×42 Å

Sequence (299 aa):
MTVIGGGHGLAAVLAALRHEPCELTAVVTVADDGGSSGELRRHGGGPAVGDLRRALVALAADGTPLARALERPVMVDRSGRHPLGNLVIRSLADVFGDLGHAVDRLGLELGICAQVVPATVDNVSLMAEAGGGVIFGESAIGTSQAAIRRLRFSPERPRVSDAALASIATSDYVLLGPGSLFTSVLAVCALPDVVSALLATAARKVWICNLQRQPGETAGMSASGHLAALRRHGIRVDAVLYDPEAEVSFAPTHLARRGVEAIPRPLQDDEPGIHDPVLLRTALRGILARPRQTASAAS